Protein AF-A0AAV4CJ47-F1 (afdb_monomer_lite)

Secondary structure (DSSP, 8-state):
--S--------------PPPTTHHHHHHHHHHHHHTT-----EEE-SS-TTSTTSSSTTT-HHHHHHHHHHHHHHS-GGG--HHHHHHHHHHHHHHHHHHGGG-SS--GGGS-SEEEETTEEEEEEEEEEEEEESS-SSS---HHHHHHHHTT-SEEEEEEESSS-EEEEEEEE-STTEEEEEEEEEE-TTS-B-TT-EEEEEEEEGGGHHHHHHHHHHHTT--EEEEEEEEEEE---GGGSSSS-----------------------

Radius of gyration: 27.8 Å; chains: 1; bounding box: 57×78×91 Å

Sequence (268 aa):
MAHLVGQLATIQEVRGSVPSPGQNILSNKLDIILKNIDSPQESCSSLTHQASSEFKDPGRQCIFNSIASFIFNEGKNVQTWLPKDLDQLLKHGDWLSVNYGRRVECPLISKIPNTVWLNERQHEIKIGSSGYSSFESADFPFDVHRLEHLLKKYMYFIITIGNSNPAYSCAIIFGDNELCYVFDPHGRNEKGLADPCGRATLTTHHKDQLENFFKNLARSLSASVFEITSVALAPIFNASILEETSAPSDATDILTCYESDTLFLASR

Foldseek 3Di:
DDDDDPDDDDDDDDPDDDDDPVVVVVVVVVVVVVVVVPDDQFKAFAPAFQQDPVFPDRPQLQVLLQVLVVVV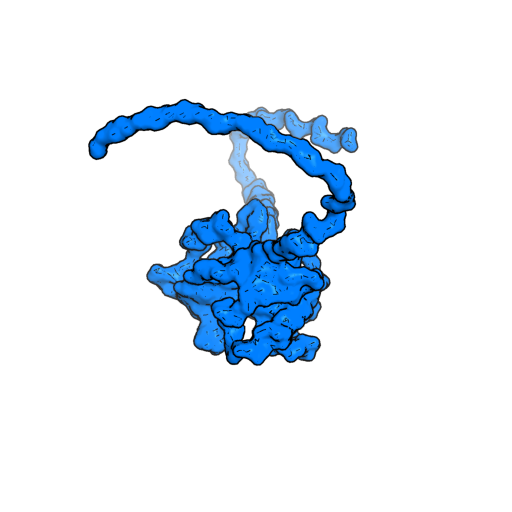CVVPPPVPDHNVVSVVSSVRSSVQCVVFVPVDPHPDVVRGDQWDDDPNFIKGKDWADKDKDWCPDPVDHPDLVVCVVVVVPFQKKWKWWAAPDDIFIWIWGDDPPQKIKIWGRHAADSLRADDPNRGTMITMDGSRCVRVSVSRNNVSRVTTMMMMIGMDIDGDDPPPPPPDDDDDDDDDDDDDDDDDDDDDDDDD

InterPro domains:
  IPR006928 Herpesvirus large tegument protein, USP domain [PF04843] (48-232)
  IPR038765 Papain-like cysteine peptidase superfamily [SSF54001] (47-194)

Organism: NCBI:txid259542

pLDDT: mean 75.39, std 23.9, range [24.06, 98.5]

Structure (mmCIF, N/CA/C/O backbone):
data_AF-A0AAV4CJ47-F1
#
_entry.id   AF-A0AAV4CJ47-F1
#
loop_
_atom_site.group_PDB
_atom_site.id
_atom_site.type_symbol
_atom_site.label_atom_id
_atom_site.label_alt_id
_atom_site.label_comp_id
_atom_site.label_asym_id
_atom_site.label_entity_id
_atom_site.label_seq_id
_atom_site.pdbx_PDB_ins_code
_atom_site.Cartn_x
_atom_site.Cartn_y
_atom_site.Cartn_z
_atom_site.occupancy
_atom_site.B_iso_or_equiv
_atom_site.auth_seq_id
_atom_site.auth_comp_id
_atom_site.auth_asym_id
_atom_site.auth_atom_id
_atom_site.pdbx_PDB_model_num
ATOM 1 N N . MET A 1 1 ? -35.423 24.098 -1.876 1.00 48.47 1 MET A N 1
ATOM 2 C CA . MET A 1 1 ? -36.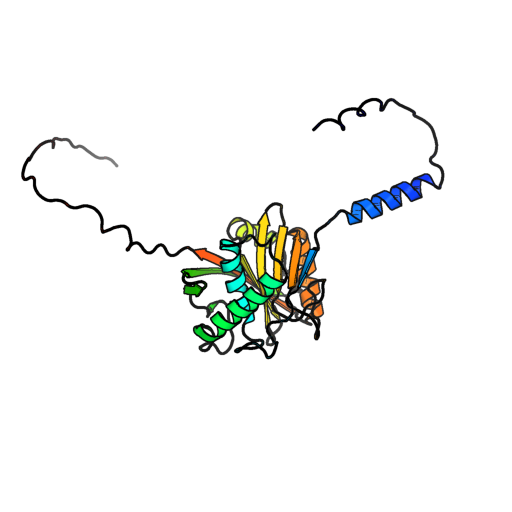235 23.110 -2.618 1.00 48.47 1 MET A CA 1
ATOM 3 C C . MET A 1 1 ? -37.384 23.813 -3.331 1.00 48.47 1 MET A C 1
ATOM 5 O O . MET A 1 1 ? -38.446 23.924 -2.743 1.00 48.47 1 MET A O 1
ATOM 9 N N . ALA A 1 2 ? -37.129 24.338 -4.537 1.00 38.28 2 ALA A N 1
ATOM 10 C CA . ALA A 1 2 ? -38.108 24.752 -5.559 1.00 38.28 2 ALA A CA 1
ATOM 11 C C . ALA A 1 2 ? -37.389 25.648 -6.584 1.00 38.28 2 ALA A C 1
ATOM 13 O O . ALA A 1 2 ? -37.345 26.856 -6.400 1.00 38.28 2 ALA A O 1
ATOM 14 N N . HIS A 1 3 ? -36.752 25.043 -7.591 1.00 32.44 3 HIS A N 1
ATOM 15 C CA . HIS A 1 3 ? -36.537 25.596 -8.941 1.00 32.44 3 HIS A CA 1
ATOM 16 C C . HIS A 1 3 ? -35.573 24.678 -9.702 1.00 32.44 3 HIS A C 1
ATOM 18 O O . HIS A 1 3 ? -34.393 24.977 -9.799 1.00 32.44 3 HIS A O 1
ATOM 24 N N . LEU A 1 4 ? -36.055 23.526 -10.180 1.00 32.00 4 LEU A N 1
ATOM 25 C CA . LEU A 1 4 ? -35.485 22.826 -11.345 1.00 32.00 4 LEU A CA 1
ATOM 26 C C . LEU A 1 4 ? -36.404 21.672 -11.806 1.00 32.00 4 LEU A C 1
ATOM 28 O O . LEU A 1 4 ? -35.964 20.558 -12.051 1.00 32.00 4 LEU A O 1
ATOM 32 N N . VAL A 1 5 ? -37.715 21.916 -11.896 1.00 39.38 5 VAL A N 1
ATOM 33 C CA . VAL A 1 5 ? -38.648 20.990 -12.564 1.00 39.38 5 VAL A CA 1
ATOM 34 C C . VAL A 1 5 ? -39.480 21.817 -13.526 1.00 39.38 5 VAL A C 1
ATOM 36 O O . VAL A 1 5 ? -40.528 22.349 -13.178 1.00 39.38 5 VAL A O 1
ATOM 39 N N . GLY A 1 6 ? -38.941 22.022 -14.720 1.00 36.69 6 GLY A N 1
ATOM 40 C CA . GLY A 1 6 ? -39.587 22.847 -15.728 1.00 36.69 6 GLY A CA 1
ATOM 41 C C . GLY A 1 6 ? -38.684 23.076 -16.921 1.00 36.69 6 GLY A C 1
ATOM 42 O O . GLY A 1 6 ? -38.298 24.212 -17.145 1.00 36.69 6 GLY A O 1
ATOM 43 N N . GLN A 1 7 ? -38.311 21.992 -17.612 1.00 32.22 7 GLN A N 1
ATOM 44 C CA . GLN A 1 7 ? -37.988 21.942 -19.050 1.00 32.22 7 GLN A CA 1
ATOM 45 C C . GLN A 1 7 ? -37.547 20.516 -19.436 1.00 32.22 7 GLN A C 1
ATOM 47 O O . GLN A 1 7 ? -36.427 20.261 -19.855 1.00 32.22 7 GLN A O 1
ATOM 52 N N . LEU A 1 8 ? -38.462 19.557 -19.275 1.00 38.19 8 LEU A N 1
ATOM 53 C CA . LEU A 1 8 ? -38.437 18.278 -19.987 1.00 38.19 8 LEU A CA 1
ATOM 54 C C . LEU A 1 8 ? -39.756 18.177 -20.750 1.00 38.19 8 LEU A C 1
ATOM 56 O O . LEU A 1 8 ? -40.702 17.532 -20.314 1.00 38.19 8 LEU A O 1
ATOM 60 N N . ALA A 1 9 ? -39.839 18.906 -21.857 1.00 34.97 9 ALA A N 1
ATOM 61 C CA . ALA A 1 9 ? -40.850 18.690 -22.878 1.00 34.97 9 ALA A CA 1
ATOM 62 C C . ALA A 1 9 ? -40.355 19.288 -24.196 1.00 34.97 9 ALA A C 1
ATOM 64 O O . ALA A 1 9 ? -39.884 20.424 -24.224 1.00 34.97 9 ALA A O 1
ATOM 65 N N . THR A 1 10 ? -40.571 18.539 -25.276 1.00 31.89 10 THR A N 1
ATOM 66 C CA . THR A 1 10 ? -40.362 18.885 -26.695 1.00 31.89 10 THR A CA 1
ATOM 67 C C . THR A 1 10 ? -39.023 18.450 -27.305 1.00 31.89 10 THR A C 1
ATOM 69 O O . THR A 1 10 ? -38.179 19.263 -27.664 1.00 31.89 10 THR A O 1
ATOM 72 N N . ILE A 1 11 ? -38.873 17.140 -27.524 1.00 36.06 11 ILE A N 1
ATOM 73 C CA . ILE A 1 11 ? -38.178 16.637 -28.717 1.00 36.06 11 ILE A CA 1
ATOM 74 C C . ILE A 1 11 ? -39.269 16.087 -29.639 1.00 36.06 11 ILE A C 1
ATOM 76 O O . ILE A 1 11 ? -39.792 14.999 -29.413 1.00 36.06 11 ILE A O 1
ATOM 80 N N . GLN A 1 12 ? -39.630 16.863 -30.659 1.00 33.44 12 GLN A N 1
ATOM 81 C CA . GLN A 1 12 ? -40.320 16.369 -31.846 1.00 33.44 12 GLN A CA 1
ATOM 82 C C . GLN A 1 12 ? -39.546 16.837 -33.082 1.00 33.44 12 GLN A C 1
ATOM 84 O O . GLN A 1 12 ? -39.323 18.026 -33.279 1.00 33.44 12 GLN A O 1
ATOM 89 N N . GLU A 1 13 ? -39.092 15.835 -33.832 1.00 38.69 13 GLU A N 1
ATOM 90 C CA . GLU A 1 13 ? -38.791 15.781 -35.265 1.00 38.69 13 GLU A CA 1
ATOM 91 C C . GLU A 1 13 ? -38.378 17.065 -36.006 1.00 38.69 13 GLU A C 1
ATOM 93 O O . GLU A 1 13 ? -39.211 17.884 -36.376 1.00 38.69 13 GLU A O 1
ATOM 98 N N . VAL A 1 14 ? -37.115 17.099 -36.452 1.00 33.88 14 VAL A N 1
ATOM 99 C CA . VAL A 1 14 ? -36.786 17.570 -37.808 1.00 33.88 14 VAL A CA 1
ATOM 100 C C . VAL A 1 14 ? -35.814 16.576 -38.446 1.00 33.88 14 VAL A C 1
ATOM 102 O O . VAL A 1 14 ? -34.628 16.524 -38.125 1.00 33.88 14 VAL A O 1
ATOM 105 N N . ARG A 1 15 ? -36.339 15.763 -39.369 1.00 39.25 15 ARG A N 1
ATOM 106 C CA . ARG A 1 15 ? -35.547 15.089 -40.402 1.00 39.25 15 ARG A CA 1
ATOM 107 C C . ARG A 1 15 ? -35.073 16.142 -41.406 1.00 39.25 15 ARG A C 1
ATOM 109 O O . ARG A 1 15 ? -35.887 16.902 -41.916 1.00 39.25 15 ARG A O 1
ATOM 116 N N . GLY A 1 16 ? -33.786 16.102 -41.749 1.00 44.59 16 GLY A N 1
ATOM 117 C CA . GLY A 1 16 ? -33.243 16.740 -42.950 1.00 44.59 16 GLY A CA 1
ATOM 118 C C . GLY A 1 16 ? -32.420 18.000 -42.699 1.00 44.59 16 GLY A C 1
ATOM 119 O O . GLY A 1 16 ? -32.916 19.112 -42.835 1.00 44.59 16 GLY A O 1
ATOM 120 N N . SER A 1 17 ? -31.131 17.840 -42.403 1.00 38.34 17 SER A N 1
ATOM 121 C CA . SER A 1 17 ? -30.089 18.802 -42.796 1.00 38.34 17 SER A CA 1
ATOM 122 C C . SER A 1 17 ? -28.709 18.171 -42.610 1.00 38.34 17 SER A C 1
ATOM 124 O O . SER A 1 17 ? -28.424 17.545 -41.593 1.00 38.34 17 SER A O 1
ATOM 126 N N . VAL A 1 18 ? -27.863 18.303 -43.630 1.00 49.97 18 VAL A N 1
ATOM 127 C CA . VAL A 1 18 ? -26.454 17.892 -43.600 1.00 49.97 18 VAL A CA 1
ATOM 128 C C . VAL A 1 18 ? -25.732 18.728 -42.531 1.00 49.97 18 VAL A C 1
ATOM 130 O O . VAL A 1 18 ? -25.870 19.954 -42.565 1.00 49.97 18 VAL A O 1
ATOM 133 N N . PRO A 1 19 ? -24.982 18.131 -41.584 1.00 40.09 19 PRO A N 1
ATOM 134 C CA . PRO A 1 19 ? -24.338 18.906 -40.533 1.00 40.09 19 PRO A CA 1
ATOM 135 C C . PRO A 1 19 ? -23.203 19.750 -41.118 1.00 40.09 19 PRO A C 1
ATOM 137 O O . PRO A 1 19 ? -22.387 19.274 -41.911 1.00 40.09 19 PRO A O 1
ATOM 140 N N . SER A 1 20 ? -23.158 21.024 -40.727 1.00 47.88 20 SER A N 1
ATOM 141 C CA . SER A 1 20 ? -22.089 21.935 -41.132 1.00 47.88 20 SER A CA 1
ATOM 142 C C . SER A 1 20 ? -20.756 21.530 -40.477 1.00 47.88 20 SER A C 1
ATOM 144 O O . SER A 1 20 ? -20.759 20.981 -39.368 1.00 47.88 20 SER A O 1
ATOM 146 N N . PRO A 1 21 ? -19.595 21.836 -41.093 1.00 45.72 21 PRO A N 1
ATOM 147 C CA . PRO A 1 21 ? -18.278 21.432 -40.582 1.00 45.72 21 PRO A CA 1
ATOM 148 C C . PRO A 1 21 ? -17.956 21.916 -39.153 1.00 45.72 21 PRO A C 1
ATOM 150 O O . PRO A 1 21 ? -17.032 21.405 -38.528 1.00 45.72 21 PRO A O 1
ATOM 153 N N . GLY A 1 22 ? -18.718 22.876 -38.613 1.00 44.81 22 GLY A N 1
ATOM 154 C CA . GLY A 1 22 ? -18.559 23.400 -37.252 1.00 44.81 22 GLY A CA 1
ATOM 155 C C . GLY A 1 22 ? -19.330 22.645 -36.160 1.00 44.81 22 GLY A C 1
ATOM 156 O O . GLY A 1 22 ? -18.919 22.691 -35.001 1.00 44.81 22 GLY A O 1
ATOM 157 N N . GLN A 1 23 ? -20.403 21.914 -36.492 1.00 41.75 23 GLN A N 1
ATOM 158 C CA . GLN A 1 23 ? -21.179 21.157 -35.493 1.00 41.75 23 GLN A CA 1
ATOM 159 C C . GLN A 1 23 ? -20.459 19.880 -35.035 1.00 41.75 23 GLN A C 1
ATOM 161 O O . GLN A 1 23 ? -20.544 19.519 -33.864 1.00 41.75 23 GLN A O 1
ATOM 166 N N . ASN A 1 24 ? -19.650 19.275 -35.911 1.00 47.28 24 ASN A N 1
ATOM 167 C CA . ASN A 1 24 ? -18.803 18.125 -35.571 1.00 47.28 24 ASN A CA 1
ATOM 168 C C . ASN A 1 24 ? -17.633 18.480 -34.636 1.00 47.28 24 ASN A C 1
ATOM 170 O O . ASN A 1 24 ? -17.096 17.607 -33.964 1.00 47.28 24 ASN A O 1
ATOM 174 N N . ILE A 1 25 ? -17.202 19.745 -34.573 1.00 46.16 25 ILE A N 1
ATOM 175 C CA . ILE A 1 25 ? -16.089 20.156 -33.698 1.00 46.16 25 ILE A CA 1
ATOM 176 C C . ILE A 1 25 ? -16.591 20.400 -32.271 1.00 46.16 25 ILE A C 1
ATOM 178 O O . ILE A 1 25 ? -15.888 20.087 -31.313 1.00 46.16 25 ILE A O 1
ATOM 182 N N . LEU A 1 26 ? -17.811 20.925 -32.119 1.00 47.00 26 LEU A N 1
ATOM 183 C CA . LEU A 1 26 ? -18.446 21.100 -30.812 1.00 47.00 26 LEU A CA 1
ATOM 184 C C . LEU A 1 26 ? -18.880 19.764 -30.204 1.00 47.00 26 LEU A C 1
ATOM 186 O O . LEU A 1 26 ? -18.639 19.579 -29.016 1.00 47.00 26 LEU A O 1
ATOM 190 N N . SER A 1 27 ? -19.417 18.821 -30.993 1.00 48.69 27 SER A N 1
ATOM 191 C CA . SER A 1 27 ? -19.724 17.470 -30.493 1.00 48.69 27 SER A CA 1
ATOM 192 C C . SER A 1 27 ? -18.454 16.710 -30.111 1.00 48.69 27 SER A C 1
ATOM 194 O O . SER A 1 27 ? -18.397 16.167 -29.021 1.00 48.69 27 SER A O 1
ATOM 196 N N . ASN A 1 28 ? -17.383 16.782 -30.914 1.00 49.66 28 ASN A N 1
ATOM 197 C CA . ASN A 1 28 ? -16.111 16.141 -30.565 1.00 49.66 28 ASN A CA 1
ATOM 198 C C . ASN A 1 28 ? -15.411 16.804 -29.368 1.00 49.66 28 ASN A C 1
ATOM 200 O O . ASN A 1 28 ? -14.771 16.113 -28.584 1.00 49.66 28 ASN A O 1
ATOM 204 N N . LYS A 1 29 ? -15.524 18.128 -29.181 1.00 47.94 29 LYS A N 1
ATOM 205 C CA . LYS A 1 29 ? -15.010 18.793 -27.970 1.00 47.94 29 LYS A CA 1
ATOM 206 C C . LYS A 1 29 ? -15.842 18.457 -26.736 1.00 47.94 29 LYS A C 1
ATOM 208 O O . LYS A 1 29 ? -15.251 18.264 -25.683 1.00 47.94 29 LYS A O 1
ATOM 213 N N . LEU A 1 30 ? -17.167 18.353 -26.858 1.00 48.59 30 LEU A N 1
ATOM 214 C CA . LEU A 1 30 ? -18.036 17.872 -25.782 1.00 48.59 30 LEU A CA 1
ATOM 215 C C . LEU A 1 30 ? -17.764 16.402 -25.462 1.00 48.59 30 LEU A C 1
ATOM 217 O O . LEU A 1 30 ? -17.657 16.088 -24.290 1.00 48.59 30 LEU A O 1
ATOM 221 N N . ASP A 1 31 ? -17.531 15.540 -26.451 1.00 47.00 31 ASP A N 1
ATOM 222 C CA . ASP A 1 31 ? -17.166 14.133 -26.244 1.00 47.00 31 ASP A CA 1
ATOM 223 C C . ASP A 1 31 ? -15.763 13.975 -25.642 1.00 47.00 31 ASP A C 1
ATOM 225 O O . ASP A 1 31 ? -15.538 13.064 -24.856 1.00 47.00 31 ASP A O 1
ATOM 229 N N . ILE A 1 32 ? -14.812 14.863 -25.949 1.00 47.22 32 ILE A N 1
ATOM 230 C CA . ILE A 1 32 ? -13.491 14.897 -25.293 1.00 47.22 32 ILE A CA 1
ATOM 231 C C . ILE A 1 32 ? -13.603 15.439 -23.860 1.00 47.22 32 ILE A C 1
ATOM 233 O O . ILE A 1 32 ? -12.924 14.948 -22.965 1.00 47.22 32 ILE A O 1
ATOM 237 N N . ILE A 1 33 ? -14.478 16.417 -23.614 1.00 45.03 33 ILE A N 1
ATOM 238 C CA . ILE A 1 33 ? -14.755 16.933 -22.265 1.00 45.03 33 ILE A CA 1
ATOM 239 C C . ILE A 1 33 ? -15.536 15.896 -21.437 1.00 45.03 33 ILE A C 1
ATOM 241 O O . ILE A 1 33 ? -15.248 15.749 -20.257 1.00 45.03 33 ILE A O 1
ATOM 245 N N . LEU A 1 34 ? -16.439 15.123 -22.050 1.00 44.12 34 LEU A N 1
ATOM 246 C CA . LEU A 1 34 ? -17.203 14.030 -21.434 1.00 44.12 34 LEU A CA 1
ATOM 247 C C . LEU A 1 34 ? -16.378 12.744 -21.265 1.00 44.12 34 LEU A C 1
ATOM 249 O O . LEU A 1 34 ? -16.598 12.023 -20.304 1.00 44.12 34 LEU A O 1
ATOM 253 N N . LYS A 1 35 ? -15.370 12.484 -22.106 1.00 44.88 35 LYS A N 1
ATOM 254 C CA . LYS A 1 35 ? -14.374 11.414 -21.875 1.00 44.88 35 LYS A CA 1
ATOM 255 C C . LYS A 1 35 ? -13.315 11.786 -20.836 1.00 44.88 35 LYS A C 1
ATOM 257 O O . LYS A 1 35 ? -12.675 10.908 -20.279 1.00 44.88 35 LYS A O 1
ATOM 262 N N . ASN A 1 36 ? -13.156 13.075 -20.535 1.00 41.75 36 ASN A N 1
ATOM 263 C CA . ASN A 1 36 ? -12.407 13.542 -19.364 1.00 41.75 36 ASN A CA 1
ATOM 264 C C . ASN A 1 36 ? -13.275 13.584 -18.086 1.00 41.75 36 ASN A C 1
ATOM 266 O O . ASN A 1 36 ? -12.784 14.011 -17.044 1.00 41.75 36 ASN A O 1
ATOM 270 N N . ILE A 1 37 ? -14.547 13.160 -18.159 1.00 44.66 37 ILE A N 1
ATOM 271 C CA . ILE A 1 37 ? -15.445 12.946 -17.006 1.00 44.66 37 ILE A CA 1
ATOM 272 C C . ILE A 1 37 ? -15.351 11.488 -16.486 1.00 44.66 37 ILE A C 1
ATOM 274 O O . ILE A 1 37 ? -15.987 11.141 -15.494 1.00 44.66 37 ILE A O 1
ATOM 278 N N . ASP A 1 38 ? -14.463 10.663 -17.058 1.00 42.12 38 ASP A N 1
ATOM 279 C CA . ASP A 1 38 ? -13.985 9.417 -16.442 1.00 42.12 38 ASP A CA 1
ATOM 280 C C . ASP A 1 38 ? -12.958 9.738 -15.333 1.00 42.12 38 ASP A C 1
ATOM 282 O O . ASP A 1 38 ? -11.743 9.643 -15.515 1.00 42.12 38 ASP A O 1
ATOM 286 N N . SER A 1 39 ? -13.440 10.167 -14.166 1.00 45.69 39 SER A N 1
ATOM 287 C CA . SER A 1 39 ? -12.656 10.232 -12.922 1.00 45.69 39 SER A CA 1
ATOM 288 C C . SER A 1 39 ? -13.111 9.114 -11.978 1.00 45.69 39 SER A C 1
ATOM 290 O O . SER A 1 39 ? -14.324 8.954 -11.823 1.00 45.69 39 SER A O 1
ATOM 292 N N . PRO A 1 40 ? -12.194 8.396 -11.295 1.00 47.38 40 PRO A N 1
ATOM 293 C CA . PRO A 1 40 ? -11.064 9.025 -10.620 1.00 47.38 40 PRO A CA 1
ATOM 294 C C . PRO A 1 40 ? -9.750 8.252 -10.792 1.00 47.38 40 PRO A C 1
ATOM 296 O O . PRO A 1 40 ? -9.505 7.291 -10.070 1.00 47.38 40 PRO A O 1
ATOM 299 N N . GLN A 1 41 ? -8.829 8.759 -11.620 1.00 54.84 41 GLN A N 1
ATOM 300 C CA . GLN A 1 41 ? -7.426 8.732 -11.195 1.00 54.84 41 GLN A CA 1
ATOM 301 C C . GLN A 1 41 ? -7.198 9.957 -10.307 1.00 54.84 41 GLN A C 1
ATOM 303 O O . GLN A 1 41 ? -6.591 10.948 -10.703 1.00 54.84 41 GLN A O 1
ATOM 308 N N . GLU A 1 42 ? -7.767 9.903 -9.107 1.00 80.06 42 GLU A N 1
ATOM 309 C CA . GLU A 1 42 ? -7.479 10.862 -8.051 1.00 80.06 42 GLU A CA 1
ATOM 310 C C . GLU A 1 42 ? -6.341 10.305 -7.202 1.00 80.06 42 GLU A C 1
ATOM 312 O O . GLU A 1 42 ? -6.373 9.150 -6.760 1.00 80.06 42 GLU A O 1
ATOM 317 N N . SER A 1 43 ? -5.316 11.129 -7.002 1.00 89.38 43 SER A N 1
ATOM 318 C CA . SER A 1 43 ? -4.187 10.809 -6.140 1.00 89.38 43 SER A CA 1
ATOM 319 C C . SER A 1 43 ? -4.101 11.804 -4.998 1.00 89.38 43 SER A C 1
ATOM 321 O O . SER A 1 43 ? -4.241 13.009 -5.221 1.00 89.38 43 SER A O 1
ATOM 323 N N . CYS A 1 44 ? -3.776 11.328 -3.803 1.00 93.81 44 CYS A N 1
ATOM 324 C CA . CYS A 1 44 ? -3.255 12.187 -2.750 1.00 93.81 44 CYS A CA 1
ATOM 325 C C . CYS A 1 44 ? -1.870 11.700 -2.319 1.00 93.81 44 CYS A C 1
ATOM 327 O O . CYS A 1 44 ? -1.536 10.518 -2.434 1.00 93.81 44 CYS A O 1
ATOM 329 N N . SER A 1 45 ? -1.037 12.631 -1.863 1.00 96.69 45 SER A N 1
ATOM 330 C CA . SER A 1 45 ? 0.332 12.349 -1.438 1.00 96.69 45 SER A CA 1
ATOM 331 C C . SER A 1 45 ? 0.540 12.824 -0.011 1.00 96.69 45 SER A C 1
ATOM 333 O O . SER A 1 45 ? 0.036 13.880 0.369 1.00 96.69 45 SER A O 1
ATOM 335 N N . SER A 1 46 ? 1.309 12.064 0.757 1.00 97.06 46 SER A N 1
ATOM 336 C CA . SER A 1 46 ? 1.852 12.465 2.060 1.00 97.06 46 SER A CA 1
ATOM 337 C C . SER A 1 46 ? 2.825 13.649 1.929 1.00 97.06 46 SER A C 1
ATOM 339 O O . SER A 1 46 ? 3.072 14.167 0.838 1.00 97.06 46 SER A O 1
ATOM 341 N N . LEU A 1 47 ? 3.422 14.089 3.035 1.00 96.88 47 LEU A N 1
ATOM 342 C CA . LEU A 1 47 ? 4.547 15.033 3.018 1.00 96.88 47 LEU A CA 1
ATOM 343 C C . LEU A 1 47 ? 5.886 14.349 2.708 1.00 96.88 47 LEU A C 1
ATOM 345 O O . LEU A 1 47 ? 6.829 15.003 2.273 1.00 96.88 47 LEU A O 1
ATOM 349 N N . THR A 1 48 ? 5.960 13.038 2.929 1.00 96.81 48 THR A N 1
ATOM 350 C CA . THR A 1 48 ? 7.203 12.258 2.959 1.00 96.81 48 THR A CA 1
ATOM 351 C C . THR A 1 48 ? 7.011 10.866 2.346 1.00 96.81 48 THR A C 1
ATOM 353 O O . THR A 1 48 ? 5.916 10.517 1.917 1.00 96.81 48 THR A O 1
ATOM 356 N N . HIS A 1 49 ? 8.046 10.036 2.289 1.00 97.31 49 HIS A N 1
ATOM 357 C CA . HIS A 1 49 ? 7.938 8.623 1.904 1.00 97.31 49 HIS A CA 1
ATOM 358 C C . HIS A 1 49 ? 8.734 7.759 2.878 1.00 97.31 49 HIS A C 1
ATOM 360 O O . HIS A 1 49 ? 9.586 8.254 3.608 1.00 97.31 49 HIS A O 1
ATOM 366 N N . GLN A 1 50 ? 8.506 6.449 2.873 1.00 96.19 50 GLN A N 1
ATOM 367 C CA . GLN A 1 50 ? 9.050 5.534 3.885 1.00 96.19 50 GLN A CA 1
ATOM 368 C C . GLN A 1 50 ? 10.585 5.529 4.034 1.00 96.19 50 GLN A C 1
ATOM 370 O O . GLN A 1 50 ? 11.101 5.092 5.054 1.00 96.19 50 GLN A O 1
ATOM 375 N N . ALA A 1 51 ? 11.331 5.972 3.019 1.00 95.88 51 ALA A N 1
ATOM 376 C CA . ALA A 1 51 ? 12.794 6.032 3.070 1.00 95.88 51 ALA A CA 1
ATOM 377 C C . ALA A 1 51 ? 13.319 7.380 3.601 1.00 95.88 51 ALA A C 1
ATOM 379 O O . ALA A 1 51 ? 14.527 7.602 3.614 1.00 95.88 51 ALA A O 1
ATOM 380 N N . SER A 1 52 ? 12.428 8.265 4.056 1.00 96.12 52 SER A N 1
ATOM 381 C CA . SER A 1 52 ? 12.790 9.490 4.766 1.00 96.12 52 SER A CA 1
ATOM 382 C C . SER A 1 52 ? 13.552 9.184 6.053 1.00 96.12 52 SER A C 1
ATOM 384 O O . SER A 1 52 ? 13.224 8.255 6.792 1.00 96.12 52 SER A O 1
ATOM 386 N N . SER A 1 53 ? 14.547 10.019 6.347 1.00 96.00 53 SER A N 1
ATOM 387 C CA . SER A 1 53 ? 15.414 9.904 7.523 1.00 96.00 53 SER A CA 1
ATOM 388 C C . SER A 1 53 ? 14.701 10.139 8.857 1.00 96.00 53 SER A C 1
ATOM 390 O O . SER A 1 53 ? 15.304 9.939 9.907 1.00 96.00 53 SER A O 1
ATOM 392 N N . GLU A 1 54 ? 13.449 10.602 8.843 1.00 95.62 54 GLU A N 1
ATOM 393 C CA . GLU A 1 54 ? 12.647 10.774 10.063 1.00 95.62 54 GLU A CA 1
ATOM 394 C C . GLU A 1 54 ? 12.188 9.440 10.676 1.00 95.62 54 GLU A C 1
ATOM 396 O O . GLU A 1 54 ? 11.863 9.383 11.864 1.00 95.62 54 GLU A O 1
ATOM 401 N N . PHE A 1 55 ? 12.155 8.375 9.870 1.00 96.25 55 PHE A N 1
ATOM 402 C CA . PHE A 1 55 ? 11.729 7.047 10.291 1.00 96.25 55 PHE A CA 1
ATOM 403 C C . PHE A 1 55 ? 12.865 6.283 10.969 1.00 96.25 55 PHE A C 1
ATOM 405 O O . PHE A 1 55 ? 14.046 6.475 10.675 1.00 96.25 55 PHE A O 1
ATOM 412 N N . LYS A 1 56 ? 12.506 5.396 11.898 1.00 94.12 56 LYS A N 1
ATOM 413 C CA . LYS A 1 56 ? 13.470 4.581 12.650 1.00 94.12 56 LYS A CA 1
ATOM 414 C C . LYS A 1 56 ? 13.937 3.360 11.867 1.00 94.12 56 LYS A C 1
ATOM 416 O O . LYS A 1 56 ? 14.992 2.809 12.187 1.00 94.12 56 LYS A O 1
ATOM 421 N N . ASP A 1 57 ? 13.149 2.924 10.891 1.00 89.31 57 ASP A N 1
ATOM 422 C CA . ASP A 1 57 ? 13.452 1.801 10.013 1.00 89.31 57 ASP A CA 1
ATOM 423 C C . ASP A 1 57 ? 13.304 2.172 8.523 1.00 89.31 57 ASP A C 1
ATOM 425 O O . ASP A 1 57 ? 12.513 1.559 7.803 1.00 89.31 57 ASP A O 1
ATOM 429 N N . PRO A 1 58 ? 14.027 3.203 8.045 1.00 92.56 58 PRO A N 1
ATOM 430 C CA . PRO A 1 58 ? 13.759 3.822 6.755 1.00 92.56 58 PRO A CA 1
ATOM 431 C C . PRO A 1 58 ? 13.971 2.848 5.591 1.00 92.56 58 PRO A C 1
ATOM 433 O O . PRO A 1 58 ? 15.010 2.195 5.476 1.00 92.56 58 PRO A O 1
ATOM 436 N N . GLY A 1 59 ? 12.985 2.783 4.698 1.00 90.62 59 GLY A N 1
ATOM 437 C CA . GLY A 1 59 ? 13.027 1.986 3.472 1.00 90.62 59 GLY A CA 1
ATOM 438 C C . GLY A 1 59 ? 12.753 0.491 3.647 1.00 90.62 59 GLY A C 1
ATOM 439 O O . GLY A 1 59 ? 12.772 -0.228 2.650 1.00 90.62 59 GLY A O 1
ATOM 440 N N . ARG A 1 60 ? 12.502 0.007 4.870 1.00 89.38 60 ARG A N 1
ATOM 441 C CA . ARG A 1 60 ? 12.288 -1.427 5.157 1.00 89.38 60 ARG A CA 1
ATOM 442 C C . ARG A 1 60 ? 10.888 -1.751 5.674 1.00 89.38 60 ARG A C 1
ATOM 444 O O . ARG A 1 60 ? 10.559 -2.916 5.877 1.00 89.38 60 ARG A O 1
ATOM 451 N N . GLN A 1 61 ? 10.045 -0.739 5.841 1.00 92.69 61 GLN A N 1
ATOM 452 C CA . GLN A 1 61 ? 8.741 -0.852 6.484 1.00 92.69 61 GLN A CA 1
ATOM 453 C C . GLN A 1 61 ? 7.555 -0.969 5.503 1.00 92.69 61 GLN A C 1
ATOM 455 O O . GLN A 1 61 ? 6.408 -0.845 5.922 1.00 92.69 61 GLN A O 1
ATOM 460 N N . CYS A 1 62 ? 7.778 -1.220 4.206 1.00 94.38 62 CYS A N 1
ATOM 461 C CA . CYS A 1 62 ? 6.731 -1.202 3.168 1.00 94.38 62 CYS A CA 1
ATOM 462 C C . CYS A 1 62 ? 5.550 -2.161 3.432 1.00 94.38 62 CYS A C 1
ATOM 464 O O . CYS A 1 62 ? 4.387 -1.775 3.284 1.00 94.38 62 CYS A O 1
ATOM 466 N N . ILE A 1 63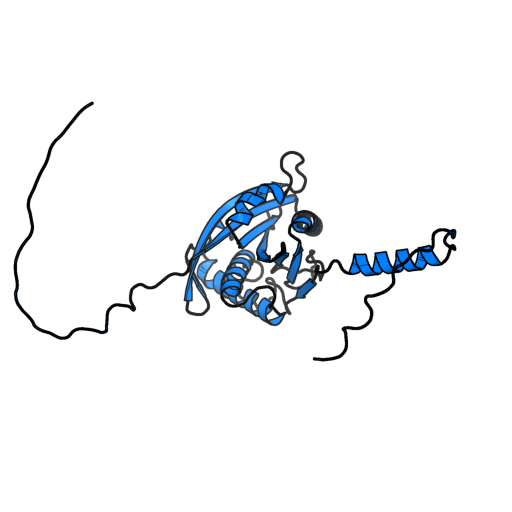 ? 5.816 -3.386 3.892 1.00 94.19 63 ILE A N 1
ATOM 467 C CA . ILE A 1 63 ? 4.755 -4.342 4.256 1.00 94.19 63 ILE A CA 1
ATOM 468 C C . ILE A 1 63 ? 4.019 -3.893 5.515 1.00 94.19 63 ILE A C 1
ATOM 470 O O . ILE A 1 63 ? 2.794 -3.957 5.561 1.00 94.19 63 ILE A O 1
ATOM 474 N N . PHE A 1 64 ? 4.726 -3.379 6.521 1.00 95.06 64 PHE A N 1
ATOM 475 C CA . PHE A 1 64 ? 4.084 -2.877 7.735 1.00 95.06 64 PHE A CA 1
ATOM 476 C C . PHE A 1 64 ? 3.261 -1.608 7.485 1.00 95.06 64 PHE A C 1
ATOM 478 O O . PHE A 1 64 ? 2.193 -1.464 8.071 1.00 95.06 64 PHE A O 1
ATOM 485 N N . ASN A 1 65 ? 3.684 -0.742 6.561 1.00 97.38 65 ASN A N 1
ATOM 486 C CA . ASN A 1 65 ? 2.872 0.360 6.041 1.00 97.38 65 ASN A CA 1
ATOM 487 C C . ASN A 1 65 ? 1.589 -0.163 5.376 1.00 97.38 65 ASN A C 1
ATOM 489 O O . ASN A 1 65 ? 0.513 0.396 5.583 1.00 97.38 65 ASN A O 1
ATOM 493 N N . SER A 1 66 ? 1.685 -1.263 4.623 1.00 97.44 66 SER A N 1
ATOM 494 C CA . SER A 1 66 ? 0.523 -1.903 3.997 1.00 97.44 66 SER A CA 1
ATOM 495 C C . SER A 1 66 ? -0.452 -2.450 5.050 1.00 97.44 66 SER A C 1
ATOM 497 O O . SER A 1 66 ? -1.641 -2.146 5.002 1.00 97.44 66 SER A O 1
ATOM 499 N N . ILE A 1 67 ? 0.046 -3.157 6.069 1.00 95.94 67 ILE A N 1
ATOM 500 C CA . ILE A 1 67 ? -0.766 -3.640 7.199 1.00 95.94 67 ILE A CA 1
ATOM 501 C C . ILE A 1 67 ? -1.406 -2.485 7.980 1.00 95.94 67 ILE A C 1
ATOM 503 O O . ILE A 1 67 ? -2.599 -2.535 8.279 1.00 95.94 67 ILE A O 1
ATOM 507 N N . ALA A 1 68 ? -0.644 -1.427 8.272 1.00 96.88 68 ALA A N 1
ATOM 508 C CA . ALA A 1 68 ? -1.166 -0.236 8.936 1.00 96.88 68 ALA A CA 1
ATOM 509 C C . ALA A 1 68 ? -2.320 0.389 8.141 1.00 96.88 68 ALA A C 1
ATOM 511 O O . ALA A 1 68 ? -3.302 0.815 8.743 1.00 96.88 68 ALA A O 1
ATOM 512 N N . SER A 1 69 ? -2.233 0.400 6.806 1.00 97.88 69 SER A N 1
ATOM 513 C CA . SER A 1 69 ? -3.294 0.920 5.938 1.00 97.88 69 SER A CA 1
ATOM 514 C C . SER A 1 69 ? -4.592 0.114 6.041 1.00 97.88 69 SER A C 1
ATOM 516 O O . SER A 1 69 ? -5.668 0.703 6.117 1.00 97.88 69 SER A O 1
ATOM 518 N N . PHE A 1 70 ? -4.509 -1.216 6.143 1.00 97.00 70 PHE A N 1
ATOM 519 C CA . PHE A 1 70 ? -5.691 -2.064 6.312 1.00 97.00 70 PHE A CA 1
ATOM 520 C C . PHE A 1 70 ? -6.357 -1.821 7.666 1.00 97.00 70 PHE A C 1
ATOM 522 O O . PHE A 1 70 ? -7.564 -1.603 7.722 1.00 97.00 70 PHE A O 1
ATOM 529 N N . ILE A 1 71 ? -5.564 -1.786 8.743 1.00 95.56 71 ILE A N 1
ATOM 530 C CA . ILE A 1 71 ? -6.068 -1.522 10.101 1.00 95.56 71 ILE A CA 1
ATOM 531 C C . ILE A 1 71 ? -6.694 -0.125 10.175 1.00 95.56 71 ILE A C 1
ATOM 533 O O . ILE A 1 71 ? -7.749 0.074 10.772 1.00 95.56 71 ILE A O 1
ATOM 537 N N . PHE A 1 72 ? -6.060 0.863 9.546 1.00 95.75 72 PHE A N 1
ATOM 538 C CA . PHE A 1 72 ? -6.589 2.221 9.497 1.00 95.75 72 PHE A CA 1
ATOM 539 C C . PHE A 1 72 ? -7.910 2.288 8.720 1.00 95.75 72 PHE A C 1
ATOM 541 O O . PHE A 1 72 ? -8.817 3.012 9.134 1.00 95.75 72 PHE A O 1
ATOM 548 N N . ASN A 1 73 ? -8.055 1.496 7.652 1.00 95.88 73 ASN A N 1
ATOM 549 C CA . ASN A 1 73 ? -9.283 1.434 6.864 1.00 95.88 73 ASN A CA 1
ATOM 550 C C . ASN A 1 73 ? -10.488 0.886 7.650 1.00 95.88 73 ASN A C 1
ATOM 552 O O . ASN A 1 73 ? -11.612 1.307 7.388 1.00 95.88 73 ASN A O 1
ATOM 556 N N . GLU A 1 74 ? -10.277 0.016 8.646 1.00 91.81 74 GLU A N 1
ATOM 557 C CA . GLU A 1 74 ? -11.359 -0.440 9.541 1.00 91.81 74 GLU A CA 1
ATOM 558 C C . GLU A 1 74 ? -11.931 0.695 10.407 1.00 91.81 74 GLU A C 1
ATOM 560 O O . GLU A 1 74 ? -13.099 0.658 10.790 1.00 91.81 74 GLU A O 1
ATOM 565 N N . GLY A 1 75 ? -11.119 1.712 10.720 1.00 90.38 75 GLY A N 1
ATOM 566 C CA . GLY A 1 75 ? -11.539 2.876 11.506 1.00 90.38 75 GLY A CA 1
ATOM 567 C C . GLY A 1 75 ? -11.978 4.076 10.665 1.00 90.38 75 GLY A C 1
ATOM 568 O O . GLY A 1 75 ? -12.784 4.889 11.123 1.00 90.38 75 GLY A O 1
ATOM 569 N N . LYS A 1 76 ? -11.447 4.213 9.448 1.00 93.38 76 LYS A N 1
ATOM 570 C CA . LYS A 1 76 ? -11.721 5.334 8.546 1.00 93.38 76 LYS A CA 1
ATOM 571 C C . LYS A 1 76 ? -11.660 4.874 7.094 1.00 93.38 76 LYS A C 1
ATOM 573 O O . LYS A 1 76 ? -10.591 4.521 6.612 1.00 93.38 76 LYS A O 1
ATOM 578 N N . ASN A 1 77 ? -12.783 4.975 6.384 1.00 93.75 77 ASN A N 1
ATOM 579 C CA . ASN A 1 77 ? -12.895 4.567 4.983 1.00 93.75 77 ASN A CA 1
ATOM 580 C C . ASN A 1 77 ? -11.844 5.269 4.097 1.00 93.75 77 ASN A C 1
ATOM 582 O O . ASN A 1 77 ? -11.717 6.500 4.142 1.00 93.75 77 ASN A O 1
ATOM 586 N N . VAL A 1 78 ? -11.133 4.482 3.285 1.00 95.75 78 VAL A N 1
ATOM 587 C CA . VAL A 1 78 ? -10.077 4.903 2.349 1.00 95.75 78 VAL A CA 1
ATOM 588 C C . VAL A 1 78 ? -10.476 6.044 1.411 1.00 95.75 78 VAL A C 1
ATOM 590 O O . VAL A 1 78 ? -9.653 6.911 1.131 1.00 95.75 78 VAL A O 1
ATOM 593 N N . GLN A 1 79 ? -11.752 6.148 1.033 1.00 93.12 79 GLN A N 1
ATOM 594 C CA . GLN A 1 79 ? -12.292 7.256 0.226 1.00 93.12 79 GLN A CA 1
ATOM 595 C C . GLN A 1 79 ? -12.156 8.629 0.888 1.00 93.12 79 GLN A C 1
ATOM 597 O O . GLN A 1 79 ? -12.225 9.658 0.226 1.00 93.12 79 GLN A O 1
ATOM 602 N N . THR A 1 80 ? -11.998 8.655 2.210 1.00 93.75 80 THR A N 1
ATOM 603 C CA . THR A 1 80 ? -11.944 9.888 3.006 1.00 93.75 80 THR A CA 1
ATOM 604 C C . THR A 1 80 ? -10.533 10.211 3.495 1.00 93.75 80 THR A C 1
ATOM 606 O O . THR A 1 80 ? -10.349 11.100 4.336 1.00 93.75 80 THR A O 1
ATOM 609 N N . TRP A 1 81 ? -9.529 9.461 3.031 1.00 95.81 81 TRP A N 1
ATOM 610 C CA . TRP A 1 81 ? -8.144 9.674 3.426 1.00 95.81 81 TRP A CA 1
ATOM 611 C C . TRP A 1 81 ? -7.591 10.955 2.809 1.00 95.81 81 TRP A C 1
ATOM 613 O O . TRP A 1 81 ? -7.715 11.234 1.620 1.00 95.81 81 TRP A O 1
ATOM 623 N N . LEU A 1 82 ? -6.949 11.738 3.661 1.00 95.62 82 LEU A N 1
ATOM 624 C CA . LEU A 1 82 ? -6.280 12.986 3.343 1.00 95.62 82 LEU A CA 1
ATOM 625 C C . LEU A 1 82 ? -4.760 12.775 3.407 1.00 95.62 82 LEU A C 1
ATOM 627 O O . LEU A 1 82 ? -4.299 11.849 4.076 1.00 95.62 82 LEU A O 1
ATOM 631 N N . PRO A 1 83 ? -3.952 13.681 2.828 1.00 96.56 83 PRO A N 1
ATOM 632 C CA . PRO A 1 83 ? -2.489 13.663 2.951 1.00 96.56 83 PRO A CA 1
ATOM 633 C C . PRO A 1 83 ? -1.959 13.377 4.367 1.00 96.56 83 PRO A C 1
ATOM 635 O O . PRO A 1 83 ? -1.104 12.517 4.559 1.00 96.56 83 PRO A O 1
ATOM 638 N N . LYS A 1 84 ? -2.544 14.027 5.383 1.00 96.56 84 LYS A N 1
ATOM 639 C CA . LYS A 1 84 ? -2.171 13.846 6.798 1.00 96.56 84 LYS A CA 1
ATOM 640 C C . LYS A 1 84 ? -2.457 12.446 7.352 1.00 96.56 84 LYS A C 1
ATOM 642 O O . LYS A 1 84 ? -1.899 12.074 8.383 1.00 96.56 84 LYS A O 1
ATOM 647 N N . ASP A 1 85 ? -3.381 11.710 6.739 1.00 97.75 85 ASP A N 1
ATOM 648 C CA . ASP A 1 85 ? -3.662 10.325 7.106 1.00 97.75 85 ASP A CA 1
ATOM 649 C C . ASP A 1 85 ? -2.560 9.422 6.543 1.00 97.75 85 ASP A C 1
ATOM 651 O O . ASP A 1 85 ? -2.058 8.571 7.268 1.00 97.75 85 ASP A O 1
ATOM 655 N N . LEU A 1 86 ? -2.079 9.679 5.319 1.00 98.31 86 LEU A N 1
ATOM 656 C CA . LEU A 1 86 ? -0.930 8.959 4.753 1.00 98.31 86 LEU A CA 1
ATOM 657 C C . LEU A 1 86 ? 0.343 9.162 5.586 1.00 98.31 86 LEU A C 1
ATOM 659 O O . LEU A 1 86 ? 1.073 8.204 5.838 1.00 98.31 86 LEU A O 1
ATOM 663 N N . ASP A 1 87 ? 0.579 10.376 6.093 1.00 98.25 87 ASP A N 1
ATOM 664 C CA . ASP A 1 87 ? 1.684 10.636 7.029 1.00 98.25 87 ASP A CA 1
ATOM 665 C C . ASP A 1 87 ? 1.558 9.806 8.321 1.00 98.25 87 ASP A C 1
ATOM 667 O O . ASP A 1 87 ? 2.556 9.326 8.862 1.00 98.25 87 ASP A O 1
ATOM 671 N N . GLN A 1 88 ? 0.335 9.618 8.832 1.00 97.62 88 GLN A N 1
ATOM 672 C CA . GLN A 1 88 ? 0.086 8.760 9.996 1.00 97.62 88 GLN A CA 1
ATOM 673 C C . GLN A 1 88 ? 0.296 7.282 9.668 1.00 97.62 88 GLN A C 1
ATOM 675 O O . GLN A 1 88 ? 0.891 6.574 10.477 1.00 97.62 88 GLN A O 1
ATOM 680 N N . LEU A 1 89 ? -0.121 6.823 8.485 1.00 98.00 89 LEU A N 1
ATOM 681 C CA . LEU A 1 89 ? 0.122 5.451 8.032 1.00 98.00 89 LEU A CA 1
ATOM 682 C C . LEU A 1 89 ? 1.614 5.124 7.999 1.00 98.00 89 LEU A C 1
ATOM 684 O O . LEU A 1 89 ? 2.007 4.071 8.496 1.00 98.00 89 LEU A O 1
ATOM 688 N N . LEU A 1 90 ? 2.444 6.040 7.490 1.00 98.25 90 LEU A N 1
ATOM 689 C CA . LEU A 1 90 ? 3.897 5.859 7.477 1.00 98.25 90 LEU A CA 1
ATOM 690 C C . LEU A 1 90 ? 4.481 5.767 8.896 1.00 98.25 90 LEU A C 1
ATOM 692 O O . LEU A 1 90 ? 5.346 4.933 9.157 1.00 98.25 90 LEU A O 1
ATOM 696 N N . LYS A 1 91 ? 3.981 6.576 9.838 1.00 97.81 91 LYS A N 1
ATOM 697 C CA . LYS A 1 91 ? 4.396 6.516 11.252 1.00 97.81 91 LYS A CA 1
ATOM 698 C C . LYS A 1 91 ? 3.961 5.215 11.926 1.00 97.81 91 LYS A C 1
ATOM 700 O O . LYS A 1 91 ? 4.737 4.628 12.678 1.00 97.81 91 LYS A O 1
ATOM 705 N N . HIS A 1 92 ? 2.742 4.752 11.658 1.00 97.31 92 HIS A N 1
ATOM 706 C CA . HIS A 1 92 ? 2.239 3.480 12.173 1.00 97.31 92 HIS A CA 1
ATOM 707 C C . HIS A 1 92 ? 3.015 2.293 11.603 1.00 97.31 92 HIS A C 1
ATOM 709 O O . HIS A 1 92 ? 3.387 1.398 12.359 1.00 97.31 92 HIS A O 1
ATOM 715 N N . GLY A 1 93 ? 3.305 2.289 10.302 1.00 95.94 93 GLY A N 1
ATOM 716 C CA . GLY A 1 93 ? 4.087 1.224 9.688 1.00 95.94 93 GLY A CA 1
ATOM 717 C C . GLY A 1 93 ? 5.550 1.223 10.131 1.00 95.94 93 GLY A C 1
ATOM 718 O O . GLY A 1 93 ? 6.076 0.148 10.407 1.00 95.94 93 GLY A O 1
ATOM 719 N N . ASP A 1 94 ? 6.185 2.386 10.320 1.00 95.88 94 ASP A N 1
ATOM 720 C CA . ASP A 1 94 ? 7.512 2.474 10.957 1.00 95.88 94 ASP A CA 1
ATOM 721 C C . ASP A 1 94 ? 7.484 1.907 12.384 1.00 95.88 94 ASP A C 1
ATOM 723 O O . ASP A 1 94 ? 8.310 1.064 12.740 1.00 95.88 94 ASP A O 1
ATOM 727 N N . TRP A 1 95 ? 6.487 2.291 13.190 1.00 95.19 95 TRP A N 1
ATOM 728 C CA . TRP A 1 95 ? 6.323 1.758 14.543 1.00 95.19 95 TRP A CA 1
ATOM 729 C C . TRP A 1 95 ? 6.141 0.234 14.535 1.00 95.19 95 TRP A C 1
ATOM 731 O O . TRP A 1 95 ? 6.815 -0.466 15.296 1.00 95.19 95 TRP A O 1
ATOM 741 N N . LEU A 1 96 ? 5.288 -0.300 13.658 1.00 93.75 96 LEU A N 1
ATOM 742 C CA . LEU A 1 96 ? 5.090 -1.742 13.512 1.00 93.75 96 LEU A CA 1
ATOM 743 C C . LEU A 1 96 ? 6.385 -2.439 13.069 1.00 93.75 96 LEU A C 1
ATOM 745 O O . LEU A 1 96 ? 6.758 -3.456 13.653 1.00 93.75 96 LEU A O 1
ATOM 749 N N . SER A 1 97 ? 7.115 -1.874 12.107 1.00 91.75 97 SER A N 1
ATOM 750 C CA . SER A 1 97 ? 8.381 -2.441 11.628 1.00 91.75 97 SER A CA 1
ATOM 751 C C . SER A 1 97 ? 9.445 -2.487 12.721 1.00 91.75 97 SER A C 1
ATOM 753 O O . SER A 1 97 ? 10.110 -3.504 12.919 1.00 91.75 97 SER A O 1
ATOM 755 N N . VAL A 1 98 ? 9.560 -1.434 13.529 1.00 91.50 98 VAL A N 1
ATOM 756 C CA . VAL A 1 98 ? 10.501 -1.407 14.656 1.00 91.50 98 VAL A CA 1
ATOM 757 C C . VAL A 1 98 ? 10.166 -2.463 15.711 1.00 91.50 98 VAL A C 1
ATOM 759 O O . VAL A 1 98 ? 11.080 -3.104 16.234 1.00 91.50 98 VAL A O 1
ATOM 762 N N . ASN A 1 99 ? 8.884 -2.647 16.034 1.00 90.94 99 ASN A N 1
ATOM 763 C CA . ASN A 1 99 ? 8.462 -3.541 17.116 1.00 90.94 99 ASN A CA 1
ATOM 764 C C . ASN A 1 99 ? 8.358 -5.012 16.683 1.00 90.94 99 ASN A C 1
ATOM 766 O O . ASN A 1 99 ? 8.609 -5.903 17.495 1.00 90.94 99 ASN A O 1
ATOM 770 N N . TYR A 1 100 ? 8.039 -5.274 15.414 1.00 88.44 100 TYR A N 1
ATOM 771 C CA . TYR A 1 100 ? 7.775 -6.623 14.901 1.00 88.44 100 TYR A CA 1
ATOM 772 C C . TYR A 1 100 ? 8.722 -7.060 13.774 1.00 88.44 100 TYR A C 1
ATOM 774 O O . TYR A 1 100 ? 8.992 -8.251 13.630 1.00 88.44 100 TYR A O 1
ATOM 782 N N . GLY A 1 101 ? 9.258 -6.121 12.992 1.00 76.56 101 GLY A N 1
ATOM 783 C CA . GLY A 1 101 ? 10.092 -6.380 11.811 1.00 76.56 101 GLY A CA 1
ATOM 784 C C . GLY A 1 101 ? 11.565 -6.674 12.099 1.00 76.56 101 GLY A C 1
ATOM 785 O O . GLY A 1 101 ? 12.211 -7.365 11.315 1.00 76.56 101 GLY A O 1
ATOM 786 N N . ARG A 1 102 ? 12.103 -6.262 13.259 1.00 63.69 102 ARG A N 1
ATOM 787 C CA . ARG A 1 102 ? 13.529 -6.441 13.637 1.00 63.69 102 ARG A CA 1
ATOM 788 C C . ARG A 1 102 ? 14.015 -7.897 13.758 1.00 63.69 102 ARG A C 1
ATOM 790 O O . ARG A 1 102 ? 15.174 -8.121 14.095 1.00 63.69 102 ARG A O 1
ATOM 797 N N . ARG A 1 103 ? 13.156 -8.886 13.502 1.00 55.66 103 ARG A N 1
ATOM 798 C CA . ARG A 1 103 ? 13.489 -10.321 13.520 1.00 55.66 103 ARG A CA 1
ATOM 799 C C . ARG A 1 103 ? 13.589 -10.949 12.125 1.00 55.66 103 ARG A C 1
ATOM 801 O O . ARG A 1 103 ? 13.740 -12.165 12.042 1.00 55.66 103 ARG A O 1
ATOM 808 N N . VAL A 1 104 ? 13.491 -10.166 11.046 1.00 53.81 104 VAL A N 1
ATOM 809 C CA . VAL A 1 104 ? 13.440 -10.697 9.676 1.00 53.81 104 VAL A CA 1
ATOM 810 C C . VAL A 1 104 ? 14.416 -9.941 8.768 1.00 53.81 104 VAL A C 1
ATOM 812 O O . VAL A 1 104 ? 14.299 -8.733 8.604 1.00 53.81 104 VAL A O 1
ATOM 815 N N . GLU A 1 105 ? 15.386 -10.647 8.173 1.00 54.84 105 GLU A N 1
ATOM 816 C CA . GLU A 1 105 ? 16.385 -10.074 7.242 1.00 54.84 105 GLU A CA 1
ATOM 817 C C . GLU A 1 105 ? 15.760 -9.506 5.956 1.00 54.84 105 GLU A C 1
ATOM 819 O O . GLU A 1 105 ? 16.349 -8.665 5.283 1.00 54.84 105 GLU A O 1
ATOM 824 N N . CYS A 1 106 ? 14.540 -9.934 5.640 1.00 56.25 106 CYS A N 1
ATOM 825 C CA . CYS A 1 106 ? 13.710 -9.410 4.570 1.00 56.25 106 CYS A CA 1
ATOM 826 C C . CYS A 1 106 ? 12.259 -9.523 5.045 1.00 56.25 106 CYS A C 1
ATOM 828 O O . CYS A 1 106 ? 11.866 -10.621 5.459 1.00 56.25 106 CYS A O 1
ATOM 830 N N . PRO A 1 107 ? 11.453 -8.447 5.045 1.00 58.03 107 PRO A N 1
ATOM 831 C CA . PRO A 1 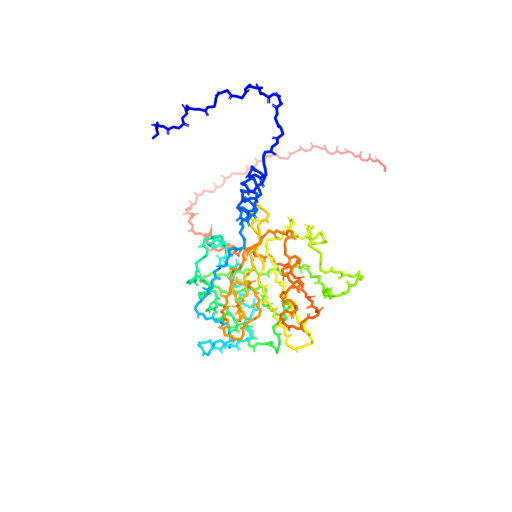107 ? 10.044 -8.573 5.359 1.00 58.03 107 PRO A CA 1
ATOM 832 C C . PRO A 1 107 ? 9.409 -9.347 4.198 1.00 58.03 107 PRO A C 1
ATOM 834 O O . PRO A 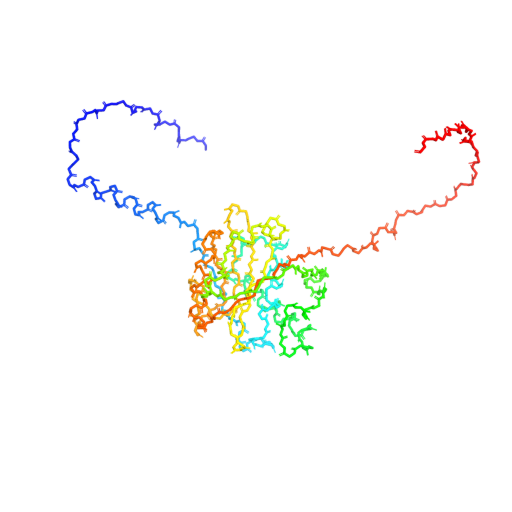1 107 ? 9.066 -8.802 3.161 1.00 58.03 107 PRO A O 1
ATOM 837 N N . LEU A 1 108 ? 9.334 -10.665 4.334 1.00 72.88 108 LEU A N 1
ATOM 838 C CA . LEU A 1 108 ? 8.446 -11.489 3.534 1.00 72.88 108 LEU A CA 1
ATOM 839 C C . LEU A 1 108 ? 7.079 -11.419 4.202 1.00 72.88 108 LEU A C 1
ATOM 841 O O . LEU A 1 108 ? 6.992 -11.480 5.432 1.00 72.88 108 LEU A O 1
ATOM 845 N N . ILE A 1 109 ? 6.006 -11.342 3.418 1.00 77.69 109 ILE A N 1
ATOM 846 C CA . ILE A 1 109 ? 4.652 -11.305 3.983 1.00 77.69 109 ILE A CA 1
ATOM 847 C C . ILE A 1 109 ? 4.373 -12.530 4.866 1.00 77.69 109 ILE A C 1
ATOM 849 O O . ILE A 1 109 ? 3.745 -12.414 5.909 1.00 77.69 109 ILE A O 1
ATOM 853 N N . SER A 1 110 ? 4.954 -13.685 4.535 1.00 75.25 110 SER A N 1
ATOM 854 C CA . SER A 1 110 ? 4.868 -14.919 5.325 1.00 75.25 110 SER A CA 1
ATOM 855 C C . SER A 1 110 ? 5.596 -14.867 6.677 1.00 75.25 110 SER A C 1
ATOM 857 O O . SER A 1 110 ? 5.585 -15.848 7.420 1.00 75.25 110 SER A O 1
ATOM 859 N N . LYS A 1 111 ? 6.334 -13.792 6.963 1.00 78.12 111 LYS A N 1
ATOM 860 C CA . LYS A 1 111 ? 7.125 -13.613 8.188 1.00 78.12 111 LYS A CA 1
ATOM 861 C C . LYS A 1 111 ? 6.568 -12.519 9.091 1.00 78.12 111 LYS A C 1
ATOM 863 O O . LYS A 1 111 ? 7.131 -12.295 10.163 1.00 78.12 111 LYS A O 1
ATOM 868 N N . ILE A 1 112 ? 5.485 -11.854 8.691 1.00 83.44 112 ILE A N 1
ATOM 869 C CA . ILE A 1 112 ? 4.795 -10.930 9.587 1.00 83.44 112 ILE A CA 1
ATOM 870 C C . ILE A 1 112 ? 4.121 -11.728 10.711 1.00 83.44 112 ILE A C 1
ATOM 872 O O . ILE A 1 112 ? 3.668 -12.852 10.481 1.00 83.44 112 ILE A O 1
ATOM 876 N N . PRO A 1 113 ? 4.051 -11.186 11.935 1.00 86.88 113 PRO A N 1
ATOM 877 C CA . PRO A 1 113 ? 3.290 -11.831 12.992 1.00 86.88 113 PRO A CA 1
ATOM 878 C C . PRO A 1 113 ? 1.801 -11.871 12.623 1.00 86.88 113 PRO A C 1
ATOM 880 O O . PRO A 1 113 ? 1.256 -10.903 12.099 1.00 86.88 113 PRO A O 1
ATOM 883 N N . ASN A 1 114 ? 1.122 -12.957 12.992 1.00 90.06 114 ASN A N 1
ATOM 884 C CA . ASN A 1 114 ? -0.331 -13.098 12.814 1.00 90.06 114 ASN A CA 1
ATOM 885 C C . ASN A 1 114 ? -1.136 -12.153 13.720 1.00 90.06 114 ASN A C 1
ATOM 887 O O . ASN A 1 114 ? -2.364 -12.157 13.706 1.00 90.06 114 ASN A O 1
ATOM 891 N N . THR A 1 115 ? -0.471 -11.384 14.578 1.00 91.69 115 THR A N 1
ATOM 892 C CA . THR A 1 115 ? -1.126 -10.468 15.499 1.00 91.69 115 THR A CA 1
ATOM 893 C C . THR A 1 115 ? -0.240 -9.269 15.782 1.00 91.69 115 THR A C 1
ATOM 895 O O . THR A 1 115 ? 0.947 -9.425 16.074 1.00 91.69 115 THR A O 1
ATOM 898 N N . VAL A 1 116 ? -0.825 -8.075 15.730 1.00 91.56 116 VAL A N 1
ATOM 899 C CA . VAL A 1 116 ? -0.137 -6.812 16.026 1.00 91.56 116 VAL A CA 1
ATOM 900 C C . VAL A 1 116 ? -0.976 -5.945 16.954 1.00 91.56 116 VAL A C 1
ATOM 902 O O . VAL A 1 116 ? -2.203 -6.013 16.936 1.00 91.56 116 VAL A O 1
ATOM 905 N N . TRP A 1 117 ? -0.317 -5.109 17.752 1.00 90.94 117 TRP A N 1
ATOM 906 C CA . TRP A 1 117 ? -0.970 -4.029 18.487 1.00 90.94 117 TRP A CA 1
ATOM 907 C C . TRP A 1 117 ? -0.839 -2.727 17.710 1.00 90.94 117 TRP A C 1
ATOM 909 O O . TRP A 1 117 ? 0.270 -2.325 17.381 1.00 90.94 117 TRP A O 1
ATOM 919 N N . LEU A 1 118 ? -1.948 -2.048 17.438 1.00 90.00 118 LEU A N 1
ATOM 920 C CA . LEU A 1 118 ? -1.942 -0.706 16.860 1.00 90.00 118 LEU A CA 1
ATOM 921 C C . LEU A 1 118 ? -3.172 0.061 17.353 1.00 90.00 118 LEU A C 1
ATOM 923 O O . LEU A 1 118 ? -4.269 -0.496 17.403 1.00 90.00 118 LEU A O 1
ATOM 927 N N . ASN A 1 119 ? -2.993 1.335 17.715 1.00 86.06 119 ASN A N 1
ATOM 928 C CA . ASN A 1 119 ? -4.045 2.187 18.290 1.00 86.06 119 ASN A CA 1
ATOM 929 C C . ASN A 1 119 ? -4.718 1.552 19.520 1.00 86.06 119 ASN A C 1
ATOM 931 O O . ASN A 1 119 ? -5.942 1.483 19.595 1.00 86.06 119 ASN A O 1
ATOM 935 N N . GLU A 1 120 ? -3.904 1.027 20.445 1.00 86.12 120 GLU A N 1
ATOM 936 C CA . GLU A 1 120 ? -4.349 0.389 21.701 1.00 86.12 120 GLU A CA 1
ATOM 937 C C . GLU A 1 120 ? -5.245 -0.848 21.513 1.00 86.12 120 GLU A C 1
ATOM 939 O O . GLU A 1 120 ? -5.792 -1.385 22.474 1.00 86.12 120 GLU A O 1
ATOM 944 N N . ARG A 1 121 ? -5.361 -1.349 20.281 1.00 88.44 121 ARG A N 1
ATOM 945 C CA . ARG A 1 121 ? -6.138 -2.538 19.939 1.00 88.44 121 ARG A CA 1
ATOM 946 C C . ARG A 1 121 ? -5.239 -3.608 19.351 1.00 88.44 121 ARG A C 1
ATOM 948 O O . ARG A 1 121 ? -4.267 -3.316 18.654 1.00 88.44 121 ARG A O 1
ATOM 955 N N . GLN A 1 122 ? -5.585 -4.849 19.654 1.00 91.81 122 GLN A N 1
ATOM 956 C CA . GLN A 1 122 ? -4.953 -6.018 19.072 1.00 91.81 122 GLN A CA 1
ATOM 957 C C . GLN A 1 122 ? -5.704 -6.402 17.794 1.00 91.81 122 GLN A C 1
ATOM 959 O O . GLN A 1 122 ? -6.932 -6.479 17.798 1.00 91.81 122 GLN A O 1
ATOM 964 N N . HIS A 1 123 ? -4.964 -6.657 16.719 1.00 92.19 123 HIS A N 1
ATOM 965 C CA . HIS A 1 123 ? -5.504 -7.000 15.404 1.00 92.19 123 HIS A CA 1
ATOM 966 C C . HIS A 1 123 ? -4.950 -8.345 14.963 1.00 92.19 123 HIS A C 1
ATOM 968 O O . HIS A 1 123 ? -3.728 -8.519 14.928 1.00 92.19 123 HIS A O 1
ATOM 974 N N . GLU A 1 124 ? -5.827 -9.290 14.626 1.00 93.94 124 GLU A N 1
ATOM 975 C CA . GLU A 1 124 ? -5.419 -10.559 14.026 1.00 93.94 124 GLU A CA 1
ATOM 976 C C . GLU A 1 124 ? -5.254 -10.374 12.513 1.00 93.94 124 GLU A C 1
ATOM 978 O O . GLU A 1 124 ? -6.167 -9.914 11.825 1.00 93.94 124 GLU A O 1
ATOM 983 N N . ILE A 1 125 ? -4.087 -10.751 11.994 1.00 93.25 125 ILE A N 1
ATOM 984 C CA . ILE A 1 125 ? -3.746 -10.696 10.575 1.00 93.25 125 ILE A CA 1
ATOM 985 C C . ILE A 1 125 ? -3.731 -12.121 10.035 1.00 93.25 125 ILE A C 1
ATOM 987 O O . ILE A 1 125 ? -2.922 -12.953 10.452 1.00 93.25 125 ILE A O 1
ATOM 991 N N . LYS A 1 126 ? -4.605 -12.395 9.068 1.00 92.56 126 LYS A N 1
ATOM 992 C CA . LYS A 1 126 ? -4.681 -13.679 8.368 1.00 92.56 126 LYS A CA 1
ATOM 993 C C . LYS A 1 126 ? -4.149 -13.511 6.957 1.00 92.56 126 LYS A C 1
ATOM 995 O O . LYS A 1 126 ? -4.790 -12.879 6.118 1.00 92.56 126 LYS A O 1
ATOM 1000 N N . ILE A 1 127 ? -2.985 -14.099 6.700 1.00 91.00 127 ILE A N 1
ATOM 1001 C CA . ILE A 1 127 ? -2.426 -14.199 5.352 1.00 91.00 127 ILE A CA 1
ATOM 1002 C C . ILE A 1 127 ? -3.185 -15.279 4.582 1.00 91.00 127 ILE A C 1
ATOM 1004 O O . ILE A 1 127 ? -3.301 -16.417 5.039 1.00 91.00 127 ILE A O 1
ATOM 1008 N N . GLY A 1 128 ? -3.754 -14.892 3.445 1.00 87.44 128 GLY A N 1
ATOM 1009 C CA . GLY A 1 128 ? -4.503 -15.770 2.558 1.00 87.44 128 GLY A CA 1
ATOM 1010 C C . GLY A 1 128 ? -3.640 -16.348 1.438 1.00 87.44 128 GLY A C 1
ATOM 1011 O O . GLY A 1 128 ? -2.431 -16.521 1.570 1.00 87.44 128 GLY A O 1
ATOM 1012 N N . SER A 1 129 ? -4.286 -16.671 0.320 1.00 83.94 129 SER A N 1
ATOM 1013 C CA . SER A 1 129 ? -3.617 -17.196 -0.870 1.00 83.94 129 SER A CA 1
ATOM 1014 C C . SER A 1 129 ? -2.770 -16.126 -1.562 1.00 83.94 129 SER A C 1
ATOM 1016 O O . SER A 1 129 ? -3.165 -14.953 -1.613 1.00 83.94 129 SER A O 1
ATOM 1018 N N . SER A 1 130 ? -1.654 -16.579 -2.137 1.00 83.81 130 SER A N 1
ATOM 1019 C CA . SER A 1 130 ? -0.711 -15.789 -2.931 1.00 83.81 130 SER A CA 1
ATOM 1020 C C . SER A 1 130 ? -0.705 -16.247 -4.387 1.00 83.81 130 SER A C 1
ATOM 1022 O O . SER A 1 130 ? -0.785 -17.444 -4.668 1.00 83.81 130 SER A O 1
ATOM 1024 N N . GLY A 1 131 ? -0.574 -15.299 -5.309 1.00 81.31 131 GLY A N 1
ATOM 1025 C CA . GLY A 1 131 ? -0.259 -15.538 -6.714 1.00 81.31 131 GLY A CA 1
ATOM 1026 C C . GLY A 1 131 ? 1.070 -14.876 -7.064 1.00 81.31 131 GLY A C 1
ATOM 1027 O O . GLY A 1 131 ? 1.310 -13.742 -6.662 1.00 81.31 131 GLY A O 1
ATOM 1028 N N . TYR A 1 132 ? 1.925 -15.567 -7.813 1.00 81.75 132 TYR A N 1
ATOM 1029 C CA . TYR A 1 132 ? 3.220 -15.056 -8.267 1.00 81.75 132 TYR A CA 1
ATOM 1030 C C . TYR A 1 132 ? 3.322 -15.175 -9.782 1.00 81.75 132 TYR A C 1
ATOM 1032 O O . TYR A 1 132 ? 2.967 -16.219 -10.334 1.00 81.75 132 TYR A O 1
ATOM 1040 N N . SER A 1 133 ? 3.818 -14.129 -10.445 1.00 81.44 133 SER A N 1
ATOM 1041 C CA . SER A 1 133 ? 4.156 -14.207 -11.864 1.00 81.44 133 SER A CA 1
ATOM 1042 C C . SER A 1 133 ? 5.080 -13.089 -12.348 1.00 81.44 133 SER A C 1
ATOM 1044 O O . SER A 1 133 ? 5.513 -12.226 -11.588 1.00 81.44 133 SER A O 1
ATOM 1046 N N . SER A 1 134 ? 5.367 -13.100 -13.649 1.00 82.81 134 SER A N 1
ATOM 1047 C CA . SER A 1 134 ? 5.998 -12.009 -14.378 1.00 82.81 134 SER A CA 1
ATOM 1048 C C . SER A 1 134 ? 4.967 -11.119 -15.075 1.00 82.81 134 SER A C 1
ATOM 1050 O O . SER A 1 134 ? 3.968 -11.599 -15.608 1.00 82.81 134 SER A O 1
ATOM 1052 N N . PHE A 1 135 ? 5.246 -9.815 -15.129 1.00 80.94 135 PHE A N 1
ATOM 1053 C CA . PHE A 1 135 ? 4.474 -8.856 -15.926 1.00 80.94 135 PHE A CA 1
ATOM 1054 C C . PHE A 1 135 ? 4.644 -9.045 -17.442 1.00 80.94 135 PHE A C 1
ATOM 1056 O O . PHE A 1 135 ? 3.809 -8.557 -18.204 1.00 80.94 135 PHE A O 1
ATOM 1063 N N . GLU A 1 136 ? 5.704 -9.736 -17.871 1.00 73.81 136 GLU A N 1
ATOM 1064 C CA . GLU A 1 136 ? 6.058 -9.958 -19.280 1.00 73.81 136 GLU A CA 1
ATOM 1065 C C . GLU A 1 136 ? 5.765 -11.389 -19.756 1.00 73.81 136 GLU A C 1
ATOM 1067 O O . GLU A 1 136 ? 5.839 -11.668 -20.952 1.00 73.81 136 GLU A O 1
ATOM 1072 N N . SER A 1 137 ? 5.416 -12.304 -18.844 1.00 68.81 137 SER A N 1
ATOM 1073 C CA . SER A 1 137 ? 5.114 -13.690 -19.205 1.00 68.81 137 SER A CA 1
ATOM 1074 C C . SER A 1 137 ? 3.827 -13.775 -20.022 1.00 68.81 137 SER A C 1
ATOM 1076 O O . SER A 1 137 ? 2.745 -13.442 -19.536 1.00 68.81 137 SER A O 1
ATOM 1078 N N . ALA A 1 138 ? 3.943 -14.283 -21.252 1.00 63.12 138 ALA A N 1
ATOM 1079 C CA . ALA A 1 138 ? 2.796 -14.625 -22.089 1.00 63.12 138 ALA A CA 1
ATOM 1080 C C . ALA A 1 138 ? 1.980 -15.791 -21.499 1.00 63.12 138 ALA A C 1
ATOM 1082 O O . ALA A 1 138 ? 0.766 -15.849 -21.684 1.00 63.12 138 ALA A O 1
ATOM 1083 N N . ASP A 1 139 ? 2.633 -16.687 -20.754 1.00 57.31 139 ASP A N 1
ATOM 1084 C CA . ASP A 1 139 ? 2.008 -17.887 -20.191 1.00 57.31 139 ASP A CA 1
ATOM 1085 C C . ASP A 1 139 ? 1.215 -17.587 -18.909 1.00 57.31 139 ASP A C 1
ATOM 1087 O O . ASP A 1 139 ? 0.295 -18.324 -18.536 1.00 57.31 139 ASP A O 1
ATOM 1091 N N . PHE A 1 140 ? 1.552 -16.496 -18.213 1.00 58.12 140 PHE A N 1
ATOM 1092 C CA . PHE A 1 140 ? 0.919 -16.150 -16.944 1.00 58.12 140 PHE A CA 1
ATOM 1093 C C . PHE A 1 140 ? 0.939 -14.634 -16.674 1.00 58.12 140 PHE A C 1
ATOM 1095 O O . PHE A 1 140 ? 1.605 -14.178 -15.748 1.00 58.12 140 PHE A O 1
ATOM 1102 N N . PRO A 1 141 ? 0.227 -13.818 -17.467 1.00 65.56 141 PRO A N 1
ATOM 1103 C CA . PRO A 1 141 ? 0.198 -12.374 -17.257 1.00 65.56 141 PRO A CA 1
ATOM 1104 C C . PRO A 1 141 ? -0.452 -12.018 -15.911 1.00 65.56 141 PRO A C 1
ATOM 1106 O O . PRO A 1 141 ? -1.302 -12.755 -15.403 1.00 65.56 141 PRO A O 1
ATOM 1109 N N . PHE A 1 142 ? -0.078 -10.866 -15.341 1.00 70.81 142 PHE A N 1
ATOM 1110 C CA . PHE A 1 142 ? -0.918 -10.223 -14.327 1.00 70.81 142 PHE A CA 1
ATOM 1111 C C . PHE A 1 142 ? -2.281 -9.946 -14.964 1.00 70.81 142 PHE A C 1
ATOM 1113 O O . PHE A 1 142 ? -2.347 -9.169 -15.912 1.00 70.81 142 PHE A O 1
ATOM 1120 N N . ASP A 1 143 ? -3.322 -10.598 -14.452 1.00 73.75 143 ASP A N 1
ATOM 1121 C CA . ASP A 1 143 ? -4.688 -10.529 -14.962 1.00 73.75 143 ASP A CA 1
ATOM 1122 C C . ASP A 1 143 ? -5.644 -10.439 -13.768 1.00 73.75 143 ASP A C 1
ATOM 1124 O O . ASP A 1 143 ? -5.742 -11.360 -12.946 1.00 73.75 143 ASP A O 1
ATOM 1128 N N . VAL A 1 144 ? -6.339 -9.307 -13.663 1.00 72.06 144 VAL A N 1
ATOM 1129 C CA . VAL A 1 144 ? -7.295 -9.042 -12.580 1.00 72.06 144 VAL A CA 1
ATOM 1130 C C . VAL A 1 144 ? -8.471 -10.023 -12.629 1.00 72.06 144 VAL A C 1
ATOM 1132 O O . VAL A 1 144 ? -8.973 -10.411 -11.571 1.00 72.06 144 VAL A O 1
ATOM 1135 N N . HIS A 1 145 ? -8.859 -10.517 -13.811 1.00 74.69 145 HIS A N 1
ATOM 1136 C CA . HIS A 1 145 ? -9.934 -11.503 -13.953 1.00 74.69 145 HIS A CA 1
ATOM 1137 C C . HIS A 1 145 ? -9.597 -12.818 -13.253 1.00 74.69 145 HIS A C 1
ATOM 1139 O O . HIS A 1 145 ? -10.449 -13.434 -12.609 1.00 74.69 145 HIS A O 1
ATOM 1145 N N . ARG A 1 146 ? -8.324 -13.231 -13.276 1.00 74.25 146 ARG A N 1
ATOM 1146 C CA . ARG A 1 146 ? -7.872 -14.420 -12.533 1.00 74.25 146 ARG A CA 1
ATOM 1147 C C . ARG A 1 146 ? -7.965 -14.231 -11.022 1.00 74.25 146 ARG A C 1
ATOM 1149 O O . ARG A 1 146 ? -8.143 -15.209 -10.292 1.00 74.25 146 ARG A O 1
ATOM 1156 N N . LEU A 1 147 ? -7.888 -12.988 -10.554 1.00 74.44 147 LEU A N 1
ATOM 1157 C CA . LEU A 1 147 ? -8.037 -12.643 -9.146 1.00 74.44 147 LEU A CA 1
ATOM 1158 C C . LEU A 1 147 ? -9.503 -12.529 -8.717 1.00 74.44 147 LEU A C 1
ATOM 1160 O O . LEU A 1 147 ? -9.745 -12.549 -7.515 1.00 74.44 147 LEU A O 1
ATOM 1164 N N . GLU A 1 148 ? -10.486 -12.478 -9.626 1.00 78.69 148 GLU A N 1
ATOM 1165 C CA . GLU A 1 148 ? -11.904 -12.221 -9.296 1.00 78.69 148 GLU A CA 1
ATOM 1166 C C . GLU A 1 148 ? -12.450 -13.084 -8.155 1.00 78.69 148 GLU A C 1
ATOM 1168 O O . GLU A 1 148 ? -13.183 -12.597 -7.295 1.00 78.69 148 GLU A O 1
ATOM 1173 N N . HIS A 1 149 ? -12.096 -14.369 -8.121 1.00 80.88 149 HIS A N 1
ATOM 1174 C CA . HIS A 1 149 ? -12.532 -15.265 -7.052 1.00 80.88 149 HIS A CA 1
ATOM 1175 C C . HIS A 1 149 ? -11.961 -14.865 -5.678 1.00 80.88 149 HIS A C 1
ATOM 1177 O O . HIS A 1 149 ? -12.662 -14.983 -4.672 1.00 80.88 149 HIS A O 1
ATOM 1183 N N . LEU A 1 150 ? -10.725 -14.353 -5.628 1.00 80.75 150 LEU A N 1
ATOM 1184 C CA . LEU A 1 150 ? -10.126 -13.774 -4.423 1.00 80.75 150 LEU A CA 1
ATOM 1185 C C . LEU A 1 150 ? -10.735 -12.406 -4.116 1.00 80.75 150 LEU A C 1
ATOM 1187 O O . LEU A 1 150 ? -11.037 -12.144 -2.956 1.00 80.75 150 LEU A O 1
ATOM 1191 N N . LEU A 1 151 ? -10.967 -11.565 -5.129 1.00 80.31 151 LEU A N 1
ATOM 1192 C CA . LEU A 1 151 ? -11.572 -10.234 -4.971 1.00 80.31 151 LEU A CA 1
ATOM 1193 C C . LEU A 1 151 ? -12.993 -10.301 -4.393 1.00 80.31 151 LEU A C 1
ATOM 1195 O O . LEU A 1 151 ? -13.409 -9.406 -3.669 1.00 80.31 151 LEU A O 1
ATOM 1199 N N . LYS A 1 152 ? -13.735 -11.381 -4.670 1.00 82.19 152 LYS A N 1
ATOM 1200 C CA . LYS A 1 152 ? -15.051 -11.646 -4.058 1.00 82.19 152 LYS A CA 1
ATOM 1201 C C . LYS A 1 152 ? -14.971 -12.005 -2.573 1.00 82.19 152 LYS A C 1
ATOM 1203 O O . LYS A 1 152 ? -15.979 -11.926 -1.878 1.00 82.19 152 LYS A O 1
ATOM 1208 N N . LYS A 1 153 ? -13.808 -12.458 -2.098 1.00 85.62 153 LYS A N 1
ATOM 1209 C CA . LYS A 1 153 ? -13.614 -12.990 -0.743 1.00 85.62 153 LYS A CA 1
ATOM 1210 C C . LYS A 1 153 ? -12.821 -12.051 0.164 1.00 85.62 153 LYS A C 1
ATOM 1212 O O . LYS A 1 153 ? -13.024 -12.073 1.375 1.00 85.62 153 LYS A O 1
ATOM 1217 N N . TYR A 1 154 ? -11.913 -11.264 -0.401 1.00 90.12 154 TYR A N 1
ATOM 1218 C CA . TYR A 1 154 ? -10.979 -10.429 0.341 1.00 90.12 154 TYR A CA 1
ATOM 1219 C C . TYR A 1 154 ? -11.059 -8.985 -0.134 1.00 90.12 154 TYR A C 1
ATOM 1221 O O . TYR A 1 154 ? -11.127 -8.717 -1.329 1.00 90.12 154 TYR A O 1
ATOM 1229 N N . MET A 1 155 ? -11.002 -8.060 0.823 1.00 92.56 155 MET A N 1
ATOM 1230 C CA . MET A 1 155 ? -10.953 -6.623 0.552 1.00 92.56 155 MET A CA 1
ATOM 1231 C C . MET A 1 155 ? -9.516 -6.097 0.461 1.00 92.56 155 MET A C 1
ATOM 1233 O O . MET A 1 155 ? -9.259 -5.099 -0.210 1.00 92.56 155 MET A O 1
ATOM 1237 N N . TYR A 1 156 ? -8.577 -6.769 1.133 1.00 95.75 156 TYR A N 1
ATOM 1238 C CA . TYR A 1 156 ? -7.202 -6.316 1.300 1.00 95.75 156 TYR A CA 1
ATOM 1239 C C . TYR A 1 156 ? -6.221 -7.240 0.591 1.00 95.75 156 TYR A C 1
ATOM 1241 O O . TYR A 1 156 ? -6.272 -8.463 0.742 1.00 95.75 156 TYR A O 1
ATOM 1249 N N . PHE A 1 157 ? -5.293 -6.643 -0.149 1.00 94.94 157 PHE A N 1
ATOM 1250 C CA . PHE A 1 157 ? -4.205 -7.355 -0.806 1.00 94.94 157 PHE A CA 1
ATOM 1251 C C . PHE A 1 157 ? -2.910 -6.575 -0.665 1.00 94.94 157 PHE A C 1
ATOM 1253 O O . PHE A 1 157 ? -2.903 -5.348 -0.718 1.00 94.94 157 PHE A O 1
ATOM 1260 N N . ILE A 1 158 ? -1.802 -7.289 -0.532 1.00 95.50 158 ILE A N 1
ATOM 1261 C CA . ILE A 1 158 ? -0.468 -6.716 -0.682 1.00 95.50 158 ILE A CA 1
ATOM 1262 C C . ILE A 1 158 ? 0.074 -7.198 -2.016 1.00 95.50 158 ILE A C 1
ATOM 1264 O O . ILE A 1 158 ? 0.086 -8.402 -2.271 1.00 95.50 158 ILE A O 1
ATOM 1268 N N . ILE A 1 159 ? 0.529 -6.267 -2.849 1.00 93.50 159 ILE A N 1
ATOM 1269 C CA . ILE A 1 159 ? 1.306 -6.589 -4.043 1.00 93.50 159 ILE A CA 1
ATOM 1270 C C . ILE A 1 159 ? 2.757 -6.193 -3.814 1.00 93.50 159 ILE A C 1
ATOM 1272 O O . ILE A 1 159 ? 3.047 -5.063 -3.430 1.00 93.50 159 ILE A O 1
ATOM 1276 N N . THR A 1 160 ? 3.665 -7.126 -4.050 1.00 93.06 160 THR A N 1
ATOM 1277 C CA . THR A 1 160 ? 5.107 -6.918 -4.010 1.00 93.06 160 THR A CA 1
ATOM 1278 C C . THR A 1 160 ? 5.628 -6.998 -5.432 1.00 93.06 160 THR A C 1
ATOM 1280 O O . THR A 1 160 ? 5.499 -8.036 -6.070 1.00 93.06 160 THR A O 1
ATOM 1283 N N . ILE A 1 161 ? 6.202 -5.907 -5.930 1.00 92.38 161 ILE A N 1
ATOM 1284 C CA . ILE A 1 161 ? 6.763 -5.788 -7.279 1.00 92.38 161 ILE A CA 1
ATOM 1285 C C . ILE A 1 161 ? 8.275 -5.687 -7.158 1.00 92.38 161 ILE A C 1
ATOM 1287 O O . ILE A 1 161 ? 8.774 -4.935 -6.325 1.00 92.38 161 ILE A O 1
ATOM 1291 N N . GLY A 1 162 ? 9.030 -6.396 -7.984 1.00 90.38 162 GLY A N 1
ATOM 1292 C CA . GLY A 1 162 ? 10.482 -6.280 -7.937 1.00 90.38 162 GLY A CA 1
ATOM 1293 C C . GLY A 1 162 ? 11.200 -7.213 -8.890 1.00 90.38 162 GLY A C 1
ATOM 1294 O O . GLY A 1 162 ? 10.626 -7.715 -9.855 1.00 90.38 162 GLY A O 1
ATOM 1295 N N . ASN A 1 163 ? 12.474 -7.421 -8.579 1.00 81.88 163 ASN A N 1
ATOM 1296 C CA . ASN A 1 163 ? 13.304 -8.508 -9.093 1.00 81.88 163 ASN A CA 1
ATOM 1297 C C . ASN A 1 163 ? 13.866 -9.268 -7.871 1.00 81.88 163 ASN A C 1
ATOM 1299 O O . ASN A 1 163 ? 13.273 -9.225 -6.796 1.00 81.88 163 ASN A O 1
ATOM 1303 N N . SER A 1 164 ? 15.023 -9.924 -7.985 1.00 65.94 164 SER A N 1
ATOM 1304 C CA . SER A 1 164 ? 15.664 -10.605 -6.847 1.00 65.94 164 SER A CA 1
ATOM 1305 C C . SER A 1 164 ? 15.953 -9.673 -5.652 1.00 65.94 164 SER A C 1
ATOM 1307 O O . SER A 1 164 ? 15.923 -10.127 -4.515 1.00 65.94 164 SER A O 1
ATOM 1309 N N . ASN A 1 165 ? 16.248 -8.390 -5.909 1.00 68.12 165 ASN A N 1
ATOM 1310 C CA . ASN A 1 165 ? 16.403 -7.278 -4.953 1.00 68.12 165 ASN A CA 1
ATOM 1311 C C . ASN A 1 165 ? 16.634 -5.990 -5.784 1.00 68.12 165 ASN A C 1
ATOM 1313 O O . ASN A 1 165 ? 17.475 -6.055 -6.688 1.00 68.12 165 ASN A O 1
ATOM 1317 N N . PRO A 1 166 ? 15.966 -4.839 -5.553 1.00 72.81 166 PRO A N 1
ATOM 1318 C CA . PRO A 1 166 ? 14.941 -4.525 -4.545 1.00 72.81 166 PRO A CA 1
ATOM 1319 C C . PRO A 1 166 ? 13.533 -5.052 -4.857 1.00 72.81 166 PRO A C 1
ATOM 1321 O O . PRO A 1 166 ? 13.206 -5.377 -6.001 1.00 72.81 166 PRO A O 1
ATOM 1324 N N . ALA A 1 167 ? 12.707 -5.112 -3.807 1.00 85.56 167 ALA A N 1
ATOM 1325 C CA . ALA A 1 167 ? 11.287 -5.448 -3.849 1.00 85.56 167 ALA A CA 1
ATOM 1326 C C . ALA A 1 167 ? 10.455 -4.336 -3.183 1.00 85.56 167 ALA A C 1
ATOM 1328 O O . ALA A 1 167 ? 10.848 -3.778 -2.158 1.00 85.56 167 ALA A O 1
ATOM 1329 N N . TYR A 1 168 ? 9.309 -4.020 -3.778 1.00 92.75 168 TYR A N 1
ATOM 1330 C CA . TYR A 1 168 ? 8.458 -2.882 -3.448 1.00 92.75 168 TYR A CA 1
ATOM 1331 C C . TYR A 1 168 ? 7.044 -3.374 -3.137 1.00 92.75 168 TYR A C 1
ATOM 1333 O O . TYR A 1 168 ? 6.323 -3.783 -4.045 1.00 92.75 168 TYR A O 1
ATOM 1341 N N . SER A 1 169 ? 6.635 -3.330 -1.868 1.00 94.38 169 SER A N 1
ATOM 1342 C CA . SER A 1 169 ? 5.282 -3.730 -1.458 1.00 94.38 169 SER A CA 1
ATOM 1343 C C . SER A 1 169 ? 4.327 -2.544 -1.340 1.00 94.38 169 SER A C 1
ATOM 1345 O O . SER A 1 169 ? 4.676 -1.515 -0.756 1.00 94.38 169 SER A O 1
ATOM 1347 N N . CYS A 1 170 ? 3.117 -2.715 -1.867 1.00 96.00 170 CYS A N 1
ATOM 1348 C CA . CYS A 1 170 ? 2.029 -1.742 -1.830 1.00 96.00 170 CYS A CA 1
ATOM 1349 C C . CYS A 1 170 ? 0.762 -2.406 -1.283 1.00 96.00 170 CYS A C 1
ATOM 1351 O O . CYS A 1 170 ? 0.525 -3.594 -1.525 1.00 96.00 170 CYS A O 1
ATOM 1353 N N . ALA A 1 171 ? -0.078 -1.627 -0.609 1.00 97.75 171 ALA A N 1
ATOM 1354 C CA . ALA A 1 171 ? -1.409 -2.064 -0.212 1.00 97.75 171 ALA A CA 1
ATOM 1355 C C . ALA A 1 171 ? -2.421 -1.782 -1.323 1.00 97.75 171 ALA A C 1
ATOM 1357 O O . ALA A 1 171 ? -2.426 -0.699 -1.904 1.00 97.75 171 ALA A O 1
ATOM 1358 N N . ILE A 1 172 ? -3.313 -2.738 -1.561 1.00 96.81 172 ILE A N 1
ATOM 1359 C CA . ILE A 1 172 ? -4.493 -2.599 -2.409 1.00 96.81 172 ILE A CA 1
ATOM 1360 C C . ILE A 1 172 ? -5.714 -2.803 -1.519 1.00 96.81 172 ILE A C 1
ATOM 1362 O O . ILE A 1 172 ? -5.840 -3.829 -0.843 1.00 96.81 172 ILE A O 1
ATOM 1366 N N . ILE A 1 173 ? -6.610 -1.824 -1.530 1.00 96.56 173 ILE A N 1
ATOM 1367 C CA . ILE A 1 173 ? -7.876 -1.851 -0.804 1.00 96.56 173 ILE A CA 1
ATOM 1368 C C . ILE A 1 173 ? -8.986 -1.764 -1.844 1.00 96.56 173 ILE A C 1
ATOM 1370 O O . ILE A 1 173 ? -9.091 -0.768 -2.558 1.00 96.56 173 ILE A O 1
ATOM 1374 N N . PHE A 1 174 ? -9.802 -2.806 -1.956 1.00 92.19 174 PHE A N 1
ATOM 1375 C CA . PHE A 1 174 ? -10.985 -2.771 -2.810 1.00 92.19 174 PHE A CA 1
ATOM 1376 C C . PHE A 1 174 ? -12.122 -2.072 -2.072 1.00 92.19 174 PHE A C 1
ATOM 1378 O O . PHE A 1 174 ? -12.431 -2.421 -0.936 1.00 92.19 174 PHE A O 1
ATOM 1385 N N . GLY A 1 175 ? -12.710 -1.064 -2.706 1.00 84.81 175 GLY A N 1
ATOM 1386 C CA . GLY A 1 175 ? -13.887 -0.376 -2.193 1.00 84.81 175 GLY A CA 1
ATOM 1387 C C . GLY A 1 175 ? -15.138 -0.723 -2.988 1.00 84.81 175 GLY A C 1
ATOM 1388 O O . GLY A 1 175 ? -15.152 -1.626 -3.830 1.00 84.81 175 GLY A O 1
ATOM 1389 N N . ASP A 1 176 ? -16.191 0.037 -2.719 1.00 81.56 176 ASP A N 1
ATOM 1390 C CA . ASP A 1 176 ? -17.454 -0.065 -3.439 1.00 81.56 176 ASP A CA 1
ATOM 1391 C C . ASP A 1 176 ? -17.329 0.437 -4.890 1.00 81.56 176 ASP A C 1
ATOM 1393 O O . ASP A 1 176 ? -16.376 1.129 -5.256 1.00 81.56 176 ASP A O 1
ATOM 1397 N N . ASN A 1 177 ? -18.333 0.123 -5.715 1.00 84.31 177 ASN A N 1
ATOM 1398 C CA . ASN A 1 177 ? -18.488 0.642 -7.083 1.00 84.31 177 ASN A CA 1
ATOM 1399 C C . ASN A 1 177 ? -17.297 0.369 -8.016 1.00 84.31 177 ASN A C 1
ATOM 1401 O O . ASN A 1 177 ? -16.920 1.221 -8.816 1.00 84.31 177 ASN A O 1
ATOM 1405 N N . GLU A 1 178 ? -16.702 -0.821 -7.921 1.00 86.62 178 GLU A N 1
ATOM 1406 C CA . GLU A 1 178 ? -15.556 -1.215 -8.753 1.00 86.62 178 GLU A CA 1
ATOM 1407 C C . GLU A 1 178 ? -14.321 -0.309 -8.597 1.00 86.62 178 GLU A C 1
ATOM 1409 O O . GLU A 1 178 ? -13.445 -0.308 -9.462 1.00 86.62 178 GLU A O 1
ATOM 1414 N N . LEU A 1 179 ? -14.217 0.432 -7.489 1.00 91.00 179 LEU A N 1
ATOM 1415 C CA . LEU A 1 179 ? -13.033 1.220 -7.169 1.00 91.00 179 LEU A CA 1
ATOM 1416 C C . LEU A 1 179 ? -12.029 0.406 -6.356 1.00 91.00 179 LEU A C 1
ATOM 1418 O O . LEU A 1 179 ? -12.371 -0.429 -5.512 1.00 91.00 179 LEU A O 1
ATOM 1422 N N . CYS A 1 180 ? -10.758 0.683 -6.595 1.00 92.81 180 CYS A N 1
ATOM 1423 C CA . CYS A 1 180 ? -9.648 0.171 -5.818 1.00 92.81 180 CYS A CA 1
ATOM 1424 C C . CYS A 1 180 ? -8.664 1.297 -5.509 1.00 92.81 180 CYS A C 1
ATOM 1426 O O . CYS A 1 180 ? -8.459 2.221 -6.298 1.00 92.81 180 CYS A O 1
ATOM 1428 N N . TYR A 1 181 ? -8.069 1.208 -4.328 1.00 96.62 181 TYR A N 1
ATOM 1429 C CA . TYR A 1 181 ? -7.163 2.207 -3.792 1.00 96.62 181 TYR A CA 1
ATOM 1430 C C . TYR A 1 181 ? -5.813 1.554 -3.574 1.00 96.62 181 TYR A C 1
ATOM 1432 O O . TYR A 1 181 ? -5.713 0.548 -2.866 1.00 96.62 181 TYR A O 1
ATOM 1440 N N . VAL A 1 182 ? -4.777 2.119 -4.182 1.00 97.69 182 VAL A N 1
ATOM 1441 C CA . VAL A 1 182 ? -3.408 1.639 -4.032 1.00 97.69 182 VAL A CA 1
ATOM 1442 C C . VAL A 1 182 ? -2.641 2.620 -3.168 1.00 97.69 182 VAL A C 1
ATOM 1444 O O . VAL A 1 182 ? -2.361 3.741 -3.600 1.00 97.69 182 VAL A O 1
ATOM 1447 N N . PHE A 1 183 ? -2.307 2.190 -1.953 1.00 98.50 183 PHE A N 1
ATOM 1448 C CA . PHE A 1 183 ? -1.384 2.904 -1.084 1.00 98.50 183 PHE A CA 1
ATOM 1449 C C . PHE A 1 183 ? 0.036 2.389 -1.320 1.00 98.50 183 PHE A C 1
ATOM 1451 O O . PHE A 1 183 ? 0.364 1.246 -0.987 1.00 98.50 183 PHE A O 1
ATOM 1458 N N . ASP A 1 184 ? 0.883 3.247 -1.883 1.00 98.31 184 ASP A N 1
ATOM 1459 C CA . ASP A 1 184 ? 2.296 2.970 -2.111 1.00 98.31 184 ASP A CA 1
ATOM 1460 C C . ASP A 1 184 ? 3.159 3.850 -1.183 1.00 98.31 184 ASP A C 1
ATOM 1462 O O . ASP A 1 184 ? 3.186 5.075 -1.346 1.00 98.31 184 ASP A O 1
ATOM 1466 N N . PRO A 1 185 ? 3.873 3.256 -0.207 1.00 97.94 185 PRO A N 1
ATOM 1467 C CA . PRO A 1 185 ? 4.677 3.998 0.761 1.00 97.94 185 PRO A CA 1
ATOM 1468 C C . PRO A 1 185 ? 6.018 4.528 0.219 1.00 97.94 185 PRO A C 1
ATOM 1470 O O . PRO A 1 185 ? 6.748 5.214 0.942 1.00 97.94 185 PRO A O 1
ATOM 1473 N N . HIS A 1 186 ? 6.413 4.167 -1.002 1.00 97.50 186 HIS A N 1
ATOM 1474 C CA . HIS A 1 186 ? 7.679 4.592 -1.607 1.00 97.50 186 HIS A CA 1
ATOM 1475 C C . HIS A 1 186 ? 7.570 5.982 -2.257 1.00 97.50 186 HIS A C 1
ATOM 1477 O O . HIS A 1 186 ? 6.496 6.562 -2.334 1.00 97.50 186 HIS A O 1
ATOM 1483 N N . GLY A 1 187 ? 8.694 6.515 -2.752 1.00 97.25 187 GLY A N 1
ATOM 1484 C CA . GLY A 1 187 ? 8.698 7.750 -3.536 1.00 97.25 187 GLY A CA 1
ATOM 1485 C C . GLY A 1 187 ? 7.979 7.558 -4.873 1.00 97.25 187 GLY A C 1
ATOM 1486 O O . GLY A 1 187 ? 8.447 6.799 -5.734 1.00 97.25 187 GLY A O 1
ATOM 1487 N N . ARG A 1 188 ? 6.821 8.210 -5.019 1.00 97.69 188 ARG A N 1
ATOM 1488 C CA . ARG A 1 188 ? 5.995 8.215 -6.229 1.00 97.69 188 ARG A CA 1
ATOM 1489 C C . ARG A 1 188 ? 5.599 9.625 -6.652 1.00 97.69 188 ARG A C 1
ATOM 1491 O O . ARG A 1 188 ? 5.531 10.537 -5.826 1.00 97.69 188 ARG A O 1
ATOM 1498 N N . ASN A 1 189 ? 5.321 9.780 -7.943 1.00 96.12 189 ASN A N 1
ATOM 1499 C CA . ASN A 1 189 ? 4.671 10.970 -8.492 1.00 96.12 189 ASN A CA 1
ATOM 1500 C C . ASN A 1 189 ? 3.134 10.858 -8.422 1.00 96.12 189 ASN A C 1
ATOM 1502 O O . ASN A 1 189 ? 2.590 9.841 -8.000 1.00 96.12 189 ASN A O 1
ATOM 1506 N N . GLU A 1 190 ? 2.423 11.888 -8.888 1.00 92.06 190 GLU A N 1
ATOM 1507 C CA . GLU A 1 190 ? 0.947 11.967 -8.889 1.00 92.06 190 GLU A CA 1
ATOM 1508 C C . GLU A 1 190 ? 0.264 10.836 -9.681 1.00 92.06 190 GLU A C 1
ATOM 1510 O O . GLU A 1 190 ? -0.897 10.512 -9.454 1.00 92.06 190 GLU A O 1
ATOM 1515 N N . LYS A 1 191 ? 0.987 10.174 -10.592 1.00 94.06 191 LYS A N 1
ATOM 1516 C CA . LYS A 1 191 ? 0.475 9.018 -11.343 1.00 94.06 191 LYS A CA 1
ATOM 1517 C C . LYS A 1 191 ? 0.706 7.689 -10.622 1.00 94.06 191 LYS A C 1
ATOM 1519 O O . LYS A 1 191 ? 0.393 6.644 -11.186 1.00 94.06 191 LYS A O 1
ATOM 1524 N N . GLY A 1 192 ? 1.286 7.711 -9.421 1.00 96.06 192 GLY A N 1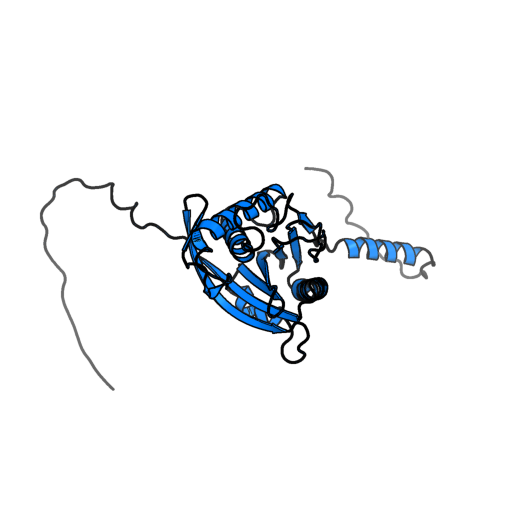
ATOM 1525 C CA . GLY A 1 192 ? 1.680 6.518 -8.675 1.00 96.06 192 GLY A CA 1
ATOM 1526 C C . GLY A 1 192 ? 2.898 5.798 -9.262 1.00 96.06 192 GLY A C 1
ATOM 1527 O O . GLY A 1 192 ? 3.093 4.625 -8.968 1.00 96.06 192 GLY A O 1
ATOM 1528 N N . LEU A 1 193 ? 3.709 6.459 -10.100 1.00 97.00 193 LEU A N 1
ATOM 1529 C CA . LEU A 1 193 ? 4.910 5.875 -10.718 1.00 97.00 193 LEU A CA 1
ATOM 1530 C C . LEU A 1 193 ? 6.177 6.268 -9.956 1.00 97.00 193 LEU A C 1
ATOM 1532 O O . LEU A 1 193 ? 6.179 7.276 -9.250 1.00 97.00 193 LEU A O 1
ATOM 1536 N N . ALA A 1 194 ? 7.250 5.487 -10.109 1.00 96.88 194 ALA A N 1
ATOM 1537 C CA . ALA A 1 194 ? 8.519 5.717 -9.422 1.00 96.88 194 ALA A CA 1
ATOM 1538 C C . ALA A 1 194 ? 9.062 7.141 -9.642 1.00 96.88 194 ALA A C 1
ATOM 1540 O O . ALA A 1 194 ? 9.180 7.602 -10.778 1.00 96.88 194 ALA A O 1
ATOM 1541 N N . ASP A 1 195 ? 9.412 7.817 -8.547 1.00 96.38 195 ASP A N 1
ATOM 1542 C CA . ASP A 1 195 ? 10.019 9.147 -8.558 1.00 96.38 195 ASP A CA 1
ATOM 1543 C C . ASP A 1 195 ? 11.027 9.257 -7.396 1.00 96.38 195 ASP A C 1
ATOM 1545 O O . ASP A 1 195 ? 10.625 9.113 -6.236 1.00 96.38 195 ASP A O 1
ATOM 1549 N N . PRO A 1 196 ? 12.327 9.496 -7.665 1.00 90.25 196 PRO A N 1
ATOM 1550 C CA . PRO A 1 196 ? 13.350 9.649 -6.626 1.00 90.25 196 PRO A CA 1
ATOM 1551 C C . PRO A 1 196 ? 13.084 10.789 -5.636 1.00 90.25 196 PRO A C 1
ATOM 1553 O O . PRO A 1 196 ? 13.527 10.709 -4.493 1.00 90.25 196 PRO A O 1
ATOM 1556 N N . CYS A 1 197 ? 12.369 11.830 -6.067 1.00 93.12 197 CYS A N 1
ATOM 1557 C CA . CYS A 1 197 ? 11.959 12.966 -5.237 1.00 93.12 197 CYS A CA 1
ATOM 1558 C C . CYS A 1 197 ? 10.476 12.874 -4.836 1.00 93.12 197 CYS A C 1
ATOM 1560 O O . CYS A 1 197 ? 9.886 13.850 -4.366 1.00 93.12 197 CYS A O 1
ATOM 1562 N N . GLY A 1 198 ? 9.862 11.715 -5.077 1.00 95.69 198 GLY A N 1
ATOM 1563 C CA . GLY A 1 198 ? 8.449 11.478 -4.865 1.00 95.69 198 GLY A CA 1
ATOM 1564 C C . GLY A 1 198 ? 8.067 11.326 -3.399 1.00 95.69 198 GLY A C 1
ATOM 1565 O O . GLY A 1 198 ? 8.886 11.365 -2.481 1.00 95.69 198 GLY A O 1
ATOM 1566 N N . ARG A 1 199 ? 6.776 11.106 -3.183 1.00 97.75 199 ARG A N 1
ATOM 1567 C CA . ARG A 1 199 ? 6.166 10.939 -1.858 1.00 97.75 199 ARG A CA 1
ATOM 1568 C C . ARG A 1 199 ? 5.354 9.652 -1.819 1.00 97.75 199 ARG A C 1
ATOM 1570 O O . ARG A 1 199 ? 5.061 9.100 -2.878 1.00 97.75 199 ARG A O 1
ATOM 1577 N N . ALA A 1 200 ? 4.987 9.180 -0.628 1.00 98.38 200 ALA A N 1
ATOM 1578 C CA . ALA A 1 200 ? 4.004 8.106 -0.546 1.00 98.38 200 ALA A CA 1
ATOM 1579 C C . ALA A 1 200 ? 2.665 8.592 -1.113 1.00 98.38 200 ALA A C 1
ATOM 1581 O O . ALA A 1 200 ? 2.295 9.762 -0.971 1.00 98.38 200 ALA A O 1
ATOM 1582 N N . THR A 1 201 ? 1.950 7.698 -1.786 1.00 98.19 201 THR A N 1
ATOM 1583 C CA . THR A 1 201 ? 0.734 8.049 -2.526 1.00 98.19 201 THR A CA 1
ATOM 1584 C C . THR A 1 201 ? -0.396 7.091 -2.220 1.00 98.19 201 THR A C 1
ATOM 1586 O O . THR A 1 201 ? -0.176 5.902 -2.005 1.00 98.19 201 THR A O 1
ATOM 1589 N N . LEU A 1 202 ? -1.611 7.624 -2.231 1.00 98.06 202 LEU A N 1
ATOM 1590 C CA . LEU A 1 202 ? -2.831 6.860 -2.417 1.00 98.06 202 LEU A CA 1
ATOM 1591 C C . LEU A 1 202 ? -3.351 7.206 -3.805 1.00 98.06 202 LEU A C 1
ATOM 1593 O O . LEU A 1 202 ? -3.617 8.375 -4.078 1.00 98.06 202 LEU A O 1
ATOM 1597 N N . THR A 1 203 ? -3.469 6.212 -4.674 1.00 97.00 203 THR A N 1
ATOM 1598 C CA . THR A 1 203 ? -4.048 6.382 -6.012 1.00 97.00 203 THR A CA 1
ATOM 1599 C C . THR A 1 203 ? -5.347 5.605 -6.113 1.00 97.00 203 THR A C 1
ATOM 1601 O O . THR A 1 203 ? -5.441 4.486 -5.606 1.00 97.00 203 THR A O 1
ATOM 1604 N N . THR A 1 204 ? -6.345 6.207 -6.747 1.00 95.62 204 THR A N 1
ATOM 1605 C CA . THR A 1 204 ? -7.643 5.578 -7.006 1.00 95.62 204 THR A CA 1
ATOM 1606 C C . THR A 1 204 ? -7.686 5.083 -8.445 1.00 95.62 204 THR A C 1
ATOM 1608 O O . THR A 1 204 ? -7.176 5.758 -9.337 1.00 95.62 204 THR A O 1
ATOM 1611 N N . HIS A 1 205 ? -8.257 3.898 -8.657 1.00 93.12 205 HIS A N 1
ATOM 1612 C CA . HIS A 1 205 ? -8.414 3.279 -9.974 1.00 93.12 205 HIS A CA 1
ATOM 1613 C C . HIS A 1 205 ? -9.718 2.490 -10.029 1.00 93.12 205 HIS A C 1
ATOM 1615 O O . HIS A 1 205 ? -10.176 1.971 -9.007 1.00 93.12 205 HIS A O 1
ATOM 1621 N N . HIS A 1 206 ? -10.269 2.304 -11.223 1.00 91.12 206 HIS A N 1
ATOM 1622 C CA . HIS A 1 206 ? -11.237 1.229 -11.436 1.00 91.12 206 HIS A CA 1
ATOM 1623 C C . HIS A 1 206 ? -10.532 -0.137 -11.472 1.00 91.12 206 HIS A C 1
ATOM 1625 O O . HIS A 1 206 ? -9.355 -0.230 -11.836 1.00 91.12 206 HIS A O 1
ATOM 1631 N N . LYS A 1 207 ? -11.229 -1.216 -11.085 1.00 87.38 207 LYS A N 1
ATOM 1632 C CA . LYS A 1 207 ? -10.628 -2.567 -11.031 1.00 87.38 207 LYS A CA 1
ATOM 1633 C C . LYS A 1 207 ? -10.038 -3.011 -12.375 1.00 87.38 207 LYS A C 1
ATOM 1635 O O . LYS A 1 207 ? -8.992 -3.654 -12.391 1.00 87.38 207 LYS A O 1
ATOM 1640 N N . ASP A 1 208 ? -10.674 -2.651 -13.485 1.00 86.94 208 ASP A N 1
ATOM 1641 C CA . ASP A 1 208 ? -10.230 -2.960 -14.852 1.00 86.94 208 ASP A CA 1
ATOM 1642 C C . ASP A 1 208 ? -8.955 -2.200 -15.270 1.00 86.94 208 ASP A C 1
ATOM 1644 O O . ASP A 1 208 ? -8.210 -2.651 -16.140 1.00 86.94 208 ASP A O 1
ATOM 1648 N N . GLN A 1 209 ? -8.640 -1.083 -14.610 1.00 90.00 209 GLN A N 1
ATOM 1649 C CA . GLN A 1 209 ? -7.428 -0.293 -14.850 1.00 90.00 209 GLN A CA 1
ATOM 1650 C C . GLN A 1 209 ? -6.211 -0.809 -14.068 1.00 90.00 209 GLN A C 1
ATOM 1652 O O . GLN A 1 209 ? -5.069 -0.475 -14.407 1.00 90.00 209 GLN A O 1
ATOM 1657 N N . LEU A 1 210 ? -6.433 -1.637 -13.044 1.00 89.31 210 LEU A N 1
ATOM 1658 C CA . LEU A 1 210 ? -5.409 -2.052 -12.085 1.00 89.31 210 LEU A CA 1
ATOM 1659 C C . LEU A 1 210 ? -4.259 -2.836 -12.743 1.00 89.31 210 LEU A C 1
ATOM 1661 O O . LEU A 1 210 ? -3.093 -2.644 -12.397 1.00 89.31 210 LEU A O 1
ATOM 1665 N N . GLU A 1 211 ? -4.566 -3.670 -13.740 1.00 88.88 211 GLU A N 1
ATOM 1666 C CA . GLU A 1 211 ? -3.553 -4.386 -14.524 1.00 88.88 211 GLU A CA 1
ATOM 1667 C C . GLU A 1 211 ? -2.615 -3.430 -15.262 1.00 88.88 211 GLU A C 1
ATOM 1669 O O . GLU A 1 211 ? -1.389 -3.549 -15.169 1.00 88.88 211 GLU A O 1
ATOM 1674 N N . ASN A 1 212 ? -3.177 -2.463 -15.987 1.00 90.56 212 ASN A N 1
ATOM 1675 C CA . ASN A 1 212 ? -2.378 -1.499 -16.731 1.00 90.56 212 ASN A CA 1
ATOM 1676 C C . ASN A 1 212 ? -1.569 -0.604 -15.784 1.00 90.56 212 ASN A C 1
ATOM 1678 O O . ASN A 1 212 ? -0.400 -0.315 -16.057 1.00 90.56 212 ASN A O 1
ATOM 1682 N N . PHE A 1 213 ? -2.158 -0.209 -14.652 1.00 93.94 213 PHE A N 1
ATOM 1683 C CA . PHE A 1 213 ? -1.458 0.535 -13.612 1.00 93.94 213 PHE A CA 1
ATOM 1684 C C . PHE A 1 213 ? -0.220 -0.221 -13.112 1.00 93.94 213 PHE A C 1
ATOM 1686 O O . PHE A 1 213 ? 0.888 0.316 -13.195 1.00 93.94 213 PHE A O 1
ATOM 1693 N N . PHE A 1 214 ? -0.358 -1.482 -12.686 1.00 93.62 214 PHE A N 1
ATOM 1694 C CA . PHE A 1 214 ? 0.785 -2.243 -12.174 1.00 93.62 214 PHE A CA 1
ATOM 1695 C C . PHE A 1 214 ? 1.827 -2.576 -13.241 1.00 93.62 214 PHE A C 1
ATOM 1697 O O . PHE A 1 214 ? 3.019 -2.538 -12.938 1.00 93.62 214 PHE A O 1
ATOM 1704 N N . LYS A 1 215 ? 1.425 -2.792 -14.500 1.00 91.81 215 LYS A N 1
ATOM 1705 C CA . LYS A 1 215 ? 2.375 -2.907 -15.621 1.00 91.81 215 LYS A CA 1
ATOM 1706 C C . LYS A 1 215 ? 3.198 -1.627 -15.803 1.00 91.81 215 LYS A C 1
ATOM 1708 O O . LYS A 1 215 ? 4.405 -1.697 -16.031 1.00 91.81 215 LYS A O 1
ATOM 1713 N N . ASN A 1 216 ? 2.577 -0.454 -15.686 1.00 94.12 216 ASN A N 1
ATOM 1714 C CA . ASN A 1 216 ? 3.284 0.827 -15.789 1.00 94.12 216 ASN A CA 1
ATOM 1715 C C . ASN A 1 216 ? 4.182 1.096 -14.578 1.00 94.12 216 ASN A C 1
ATOM 1717 O O . ASN A 1 216 ? 5.317 1.545 -14.755 1.00 94.12 216 ASN A O 1
ATOM 1721 N N . LEU A 1 217 ? 3.717 0.770 -13.371 1.00 95.44 217 LEU A N 1
ATOM 1722 C CA . LEU A 1 217 ? 4.530 0.854 -12.161 1.00 95.44 217 LEU A CA 1
ATOM 1723 C C . LEU A 1 217 ? 5.762 -0.055 -12.267 1.00 95.44 217 LEU A C 1
ATOM 1725 O O . LEU A 1 217 ? 6.879 0.423 -12.073 1.00 95.44 217 LEU A O 1
ATOM 1729 N N . ALA A 1 218 ? 5.585 -1.317 -12.668 1.00 93.75 218 ALA A N 1
ATOM 1730 C CA . ALA A 1 218 ? 6.676 -2.268 -12.865 1.00 93.75 218 ALA A CA 1
ATOM 1731 C C . ALA A 1 218 ? 7.727 -1.750 -13.859 1.00 93.75 218 ALA A C 1
ATOM 1733 O O . ALA A 1 218 ? 8.915 -1.734 -13.535 1.00 93.75 218 ALA A O 1
ATOM 1734 N N . ARG A 1 219 ? 7.302 -1.203 -15.010 1.00 93.69 219 ARG A N 1
ATOM 1735 C CA . ARG A 1 219 ? 8.211 -0.546 -15.969 1.00 93.69 219 ARG A CA 1
ATOM 1736 C C . ARG A 1 219 ? 8.965 0.626 -15.345 1.00 93.69 219 ARG A C 1
ATOM 1738 O O . ARG A 1 219 ? 10.174 0.726 -15.524 1.00 93.69 219 ARG A O 1
ATOM 1745 N N . SER A 1 220 ? 8.280 1.487 -14.587 1.00 95.75 220 SER A N 1
ATOM 1746 C CA . SER A 1 220 ? 8.922 2.630 -13.916 1.00 95.75 220 SER A CA 1
ATOM 1747 C C . SER A 1 220 ? 9.953 2.207 -12.859 1.00 95.75 220 SER A C 1
ATOM 1749 O O . SER A 1 220 ? 10.913 2.931 -12.616 1.00 95.75 220 SER A O 1
ATOM 1751 N N . LEU A 1 221 ? 9.785 1.017 -12.274 1.00 93.94 221 LEU A N 1
ATOM 1752 C CA . LEU A 1 221 ? 10.699 0.414 -11.301 1.00 93.94 221 LEU A CA 1
ATOM 1753 C C . LEU A 1 221 ? 11.778 -0.472 -11.946 1.00 93.94 221 LEU A C 1
ATOM 1755 O O . LEU A 1 221 ? 12.629 -0.993 -11.231 1.00 93.94 221 LEU A O 1
ATOM 1759 N N . SER A 1 222 ? 11.748 -0.674 -13.270 1.00 92.62 222 SER A N 1
ATOM 1760 C CA . SER A 1 222 ? 12.555 -1.699 -13.958 1.00 92.62 222 SER A CA 1
ATOM 1761 C C . SER A 1 222 ? 12.389 -3.104 -13.344 1.00 92.62 222 SER A C 1
ATOM 1763 O O . SER A 1 222 ? 13.343 -3.876 -13.228 1.00 92.62 222 SER A O 1
ATOM 1765 N N . ALA A 1 223 ? 11.167 -3.421 -12.912 1.00 91.12 223 ALA A N 1
ATOM 1766 C CA . ALA A 1 223 ? 10.787 -4.681 -12.286 1.00 91.12 223 ALA A CA 1
ATOM 1767 C C . ALA A 1 223 ? 10.024 -5.573 -13.270 1.00 91.12 223 ALA A C 1
ATOM 1769 O O . ALA A 1 223 ? 9.249 -5.087 -14.093 1.00 91.12 223 ALA A O 1
ATOM 1770 N N . SER A 1 224 ? 10.227 -6.884 -13.156 1.00 88.38 224 SER A N 1
ATOM 1771 C CA . SER A 1 224 ? 9.664 -7.867 -14.092 1.00 88.38 224 SER A CA 1
ATOM 1772 C C . SER A 1 224 ? 8.713 -8.863 -13.437 1.00 88.38 224 SER A C 1
ATOM 1774 O O . SER A 1 224 ? 7.949 -9.519 -14.150 1.00 88.38 224 SER A O 1
ATOM 1776 N N . VAL A 1 225 ? 8.723 -8.972 -12.104 1.00 88.94 225 VAL A N 1
ATOM 1777 C CA . VAL A 1 225 ? 7.922 -9.948 -11.357 1.00 88.94 225 VAL A CA 1
ATOM 1778 C C . VAL A 1 225 ? 7.086 -9.301 -10.264 1.00 88.94 225 VAL A C 1
ATOM 1780 O O . VAL A 1 225 ? 7.404 -8.218 -9.761 1.00 88.94 225 VAL A O 1
ATOM 1783 N N . PHE A 1 226 ? 6.012 -9.991 -9.897 1.00 90.00 226 PHE A N 1
ATOM 1784 C CA . PHE A 1 226 ? 5.175 -9.643 -8.766 1.00 90.00 226 PHE A CA 1
ATOM 1785 C C . PHE A 1 226 ? 4.734 -10.870 -7.975 1.00 90.00 226 PHE A C 1
ATOM 1787 O O . PHE A 1 226 ? 4.594 -11.973 -8.503 1.00 90.00 226 PHE A O 1
ATOM 1794 N N . GLU A 1 227 ? 4.426 -10.622 -6.712 1.00 89.69 227 GLU A N 1
ATOM 1795 C CA . GLU A 1 227 ? 3.614 -11.475 -5.858 1.00 89.69 227 GLU A CA 1
ATOM 1796 C C . GLU A 1 227 ? 2.414 -10.652 -5.387 1.00 89.69 227 GLU A C 1
ATOM 1798 O O . GLU A 1 227 ? 2.587 -9.518 -4.947 1.00 89.69 227 GLU A O 1
ATOM 1803 N N . ILE A 1 228 ? 1.206 -11.199 -5.467 1.00 90.38 228 ILE A N 1
ATOM 1804 C CA . ILE A 1 228 ? 0.015 -10.614 -4.854 1.00 90.38 228 ILE A CA 1
ATOM 1805 C C . ILE A 1 228 ? -0.561 -11.583 -3.833 1.00 90.38 228 ILE A C 1
ATOM 1807 O O . ILE A 1 228 ? -0.821 -12.744 -4.143 1.00 90.38 228 ILE A O 1
ATOM 1811 N N . THR A 1 229 ? -0.789 -11.092 -2.621 1.00 91.56 229 THR A N 1
ATOM 1812 C CA . THR A 1 229 ? -1.216 -11.911 -1.490 1.00 91.56 229 THR A CA 1
ATOM 1813 C C . THR A 1 229 ? -2.422 -11.282 -0.814 1.00 91.56 229 THR A C 1
ATOM 1815 O O . THR A 1 229 ? -2.406 -10.106 -0.449 1.00 91.56 229 THR A O 1
ATOM 1818 N N . SER A 1 230 ? -3.482 -12.074 -0.664 1.00 93.00 230 SER A N 1
ATOM 1819 C CA . SER A 1 230 ? -4.697 -11.662 0.047 1.00 93.00 230 SER A CA 1
ATOM 1820 C C . SER A 1 230 ? -4.462 -11.579 1.555 1.00 93.00 230 SER A C 1
ATOM 1822 O O . SER A 1 230 ? -3.727 -12.384 2.131 1.00 93.00 230 SER A O 1
ATOM 1824 N N . VAL A 1 231 ? -5.105 -10.612 2.204 1.00 93.81 231 VAL A N 1
ATOM 1825 C CA . VAL A 1 231 ? -5.032 -10.396 3.651 1.00 93.81 231 VAL A CA 1
ATOM 1826 C C . VAL A 1 231 ? -6.448 -10.241 4.199 1.00 93.81 231 VAL A C 1
ATOM 1828 O O . VAL A 1 231 ? -7.299 -9.588 3.598 1.00 93.81 231 VAL A O 1
ATOM 1831 N N . ALA A 1 232 ? -6.712 -10.843 5.353 1.00 93.06 232 ALA A N 1
ATOM 1832 C CA . ALA A 1 232 ? -7.912 -10.579 6.134 1.00 93.06 232 ALA A CA 1
ATOM 1833 C C . ALA A 1 232 ? -7.522 -10.064 7.520 1.00 93.06 232 ALA A C 1
ATOM 1835 O O . ALA A 1 232 ? -6.572 -10.558 8.130 1.00 93.06 232 ALA A O 1
ATOM 1836 N N . LEU A 1 233 ? -8.280 -9.085 8.006 1.00 91.19 233 LEU A N 1
ATOM 1837 C CA . LEU A 1 233 ? -8.234 -8.646 9.392 1.00 91.19 233 LEU A CA 1
ATOM 1838 C C . LEU A 1 233 ? -9.386 -9.308 10.140 1.00 91.19 233 LEU A C 1
ATOM 1840 O O . LEU A 1 233 ? -10.491 -9.427 9.605 1.00 91.19 233 LEU A O 1
ATOM 1844 N N . ALA A 1 234 ? -9.114 -9.790 11.346 1.00 81.50 234 ALA A N 1
ATOM 1845 C CA . ALA A 1 234 ? -10.148 -10.279 12.240 1.00 81.50 234 ALA A CA 1
ATOM 1846 C C . ALA A 1 234 ? -10.089 -9.508 13.567 1.00 81.50 234 ALA A C 1
ATOM 1848 O O . ALA A 1 234 ? -9.008 -9.376 14.156 1.00 81.50 234 ALA A O 1
ATOM 1849 N N . PRO A 1 235 ? -11.235 -9.000 14.057 1.00 65.69 235 PRO A N 1
ATOM 1850 C CA . PRO A 1 235 ? -11.295 -8.395 15.374 1.00 65.69 235 PRO A CA 1
ATOM 1851 C C . PRO A 1 235 ? -11.042 -9.469 16.433 1.00 65.69 235 PRO A C 1
ATOM 1853 O O . PRO A 1 235 ? -11.679 -10.526 16.433 1.00 65.69 235 PRO A O 1
ATOM 1856 N N . ILE A 1 236 ? -10.126 -9.190 17.358 1.00 66.06 236 ILE A N 1
ATOM 1857 C CA . ILE A 1 236 ? -9.917 -10.036 18.532 1.00 66.06 236 ILE A CA 1
ATOM 1858 C C . ILE A 1 236 ? -10.905 -9.569 19.599 1.00 66.06 236 ILE A C 1
ATOM 1860 O O . ILE A 1 236 ? -10.718 -8.532 20.235 1.00 66.06 236 ILE A O 1
ATOM 1864 N N . PHE A 1 237 ? -11.990 -10.323 19.778 1.00 56.47 237 PHE A N 1
ATOM 1865 C CA . PHE A 1 237 ? -12.895 -10.116 20.902 1.00 56.47 237 PHE A CA 1
ATOM 1866 C C . PHE A 1 237 ? -12.264 -10.717 22.160 1.00 56.47 237 PHE A C 1
ATOM 1868 O O . PHE A 1 237 ? -12.157 -11.936 22.288 1.00 56.47 237 PHE A O 1
ATOM 1875 N N . ASN A 1 238 ? -11.863 -9.870 23.110 1.00 50.22 238 ASN A N 1
ATOM 1876 C CA . ASN A 1 238 ? -11.537 -10.334 24.455 1.00 50.22 238 ASN A CA 1
ATOM 1877 C C . ASN A 1 238 ? -12.833 -10.793 25.131 1.00 50.22 238 ASN A C 1
ATOM 1879 O O . ASN A 1 238 ? -13.646 -9.972 25.550 1.00 50.22 238 ASN A O 1
ATOM 1883 N N . ALA A 1 239 ? -13.016 -12.107 25.260 1.00 46.69 239 ALA A N 1
ATOM 1884 C CA . ALA A 1 239 ? -14.151 -12.712 25.960 1.00 46.69 239 ALA A CA 1
ATOM 1885 C C . ALA A 1 239 ? -14.177 -12.415 27.480 1.00 46.69 239 ALA A C 1
ATOM 1887 O O . ALA A 1 239 ? -15.087 -12.846 28.175 1.00 46.69 239 ALA A O 1
ATOM 1888 N N . SER A 1 240 ? -13.209 -11.666 28.013 1.00 45.50 240 SER A N 1
ATOM 1889 C CA . SER A 1 240 ? -13.018 -11.441 29.449 1.00 45.50 240 SER A CA 1
ATOM 1890 C C . SER A 1 240 ? -13.715 -10.194 30.020 1.00 45.50 240 SER A C 1
ATOM 1892 O O . SER A 1 240 ? -13.346 -9.755 31.102 1.00 45.50 240 SER A O 1
ATOM 1894 N N . ILE A 1 241 ? -14.690 -9.590 29.325 1.00 45.75 241 ILE A N 1
ATOM 1895 C CA . ILE A 1 241 ? -15.483 -8.447 29.847 1.00 45.75 241 ILE A CA 1
ATOM 1896 C C . ILE A 1 241 ? -16.999 -8.734 29.793 1.00 45.75 241 ILE A C 1
ATOM 1898 O O . ILE A 1 241 ? -17.810 -7.835 29.598 1.00 45.75 241 ILE A O 1
ATOM 1902 N N . LEU A 1 242 ? -17.411 -9.998 29.947 1.00 41.47 242 LEU A N 1
ATOM 1903 C CA . LEU A 1 242 ? -18.829 -10.359 30.131 1.00 41.47 242 LEU A CA 1
ATOM 1904 C C . LEU A 1 242 ? -19.114 -11.218 31.374 1.00 41.47 242 LEU A C 1
ATOM 1906 O O . LEU A 1 242 ? -20.251 -11.629 31.573 1.00 41.47 242 LEU A O 1
ATOM 1910 N N . GLU A 1 243 ? -18.142 -11.412 32.263 1.00 43.53 243 GLU A N 1
ATOM 1911 C CA . GLU A 1 243 ? -18.372 -12.017 33.579 1.00 43.53 243 GLU A CA 1
ATOM 1912 C C . GLU A 1 243 ? -17.882 -11.070 34.669 1.00 43.53 243 GLU A C 1
ATOM 1914 O O . GLU A 1 243 ? -16.741 -11.154 35.093 1.00 43.53 243 GLU A O 1
ATOM 1919 N N . GLU A 1 244 ? -18.732 -10.123 35.064 1.00 43.44 244 GLU A N 1
ATOM 1920 C CA . GLU A 1 244 ? -18.798 -9.553 36.421 1.00 43.44 244 GLU A CA 1
ATOM 1921 C C . GLU A 1 244 ? -19.897 -8.482 36.445 1.00 43.44 244 GLU A C 1
ATOM 1923 O O . GLU A 1 244 ? -19.641 -7.288 36.437 1.00 43.44 244 GLU A O 1
ATOM 1928 N N . THR A 1 245 ? -21.162 -8.899 36.394 1.00 42.22 245 THR A N 1
ATOM 1929 C CA . THR A 1 245 ? -22.286 -8.194 37.045 1.00 42.22 245 THR A CA 1
ATOM 1930 C C . THR A 1 245 ? -23.528 -9.084 37.000 1.00 42.22 245 THR A C 1
ATOM 1932 O O . THR A 1 245 ? -24.410 -8.915 36.168 1.00 42.22 245 THR A O 1
ATOM 1935 N N . SER A 1 246 ? -23.588 -10.079 37.886 1.00 36.19 246 SER A N 1
ATOM 1936 C CA . SER A 1 246 ? -24.802 -10.442 38.642 1.00 36.19 246 SER A CA 1
ATOM 1937 C C . SER A 1 246 ? -24.612 -11.773 39.373 1.00 36.19 246 SER A C 1
ATOM 1939 O O . SER A 1 246 ? -24.842 -12.850 38.841 1.00 36.19 246 SER A O 1
ATOM 1941 N N . ALA A 1 247 ? -24.262 -11.686 40.651 1.00 37.56 247 ALA A N 1
ATOM 1942 C CA . ALA A 1 247 ? -24.917 -12.527 41.645 1.00 37.56 247 ALA A CA 1
ATOM 1943 C C . ALA A 1 247 ? -25.717 -11.582 42.552 1.00 37.56 247 ALA A C 1
ATOM 1945 O O . ALA A 1 247 ? -25.265 -10.465 42.827 1.00 37.56 247 ALA A O 1
ATOM 1946 N N . PRO A 1 248 ? -26.898 -12.012 43.011 1.00 41.12 248 PRO A N 1
ATOM 1947 C CA . PRO A 1 248 ? -26.894 -12.437 44.401 1.00 41.12 248 PRO A CA 1
ATOM 1948 C C . PRO A 1 248 ? -27.539 -13.806 44.652 1.00 41.12 248 PRO A C 1
ATOM 1950 O O . PRO A 1 248 ? -28.255 -14.369 43.831 1.00 41.12 248 PRO A O 1
ATOM 1953 N N . SER A 1 249 ? -27.182 -14.280 45.840 1.00 37.88 249 SER A N 1
ATOM 1954 C CA . SER A 1 249 ? -27.437 -15.520 46.568 1.00 37.88 249 SER A CA 1
ATOM 1955 C C . SER A 1 249 ? -28.868 -16.071 46.618 1.00 37.88 249 SER A C 1
ATOM 1957 O O . SER A 1 249 ? -29.835 -15.318 46.663 1.00 37.88 249 SER A O 1
ATOM 1959 N N . ASP A 1 250 ? -28.904 -17.390 46.834 1.00 34.97 250 ASP A N 1
ATOM 1960 C CA . ASP A 1 250 ? -29.926 -18.194 47.519 1.00 34.97 250 ASP A CA 1
ATOM 1961 C C . ASP A 1 250 ? -31.297 -18.387 46.853 1.00 34.97 250 ASP A C 1
ATOM 1963 O O . ASP A 1 250 ? -32.209 -17.580 46.999 1.00 34.97 250 ASP A O 1
ATOM 1967 N N . ALA A 1 251 ? -31.482 -19.578 46.271 1.00 31.61 251 ALA A N 1
ATOM 1968 C CA . ALA A 1 251 ? -32.616 -20.448 46.593 1.00 31.61 251 ALA A CA 1
ATOM 1969 C C . ALA A 1 251 ? -32.323 -21.897 46.163 1.00 31.61 251 ALA A C 1
ATOM 1971 O O . ALA A 1 251 ? -32.108 -22.204 44.991 1.00 31.61 251 ALA A O 1
ATOM 1972 N N . THR A 1 252 ? -32.304 -22.769 47.160 1.00 32.41 252 THR A N 1
ATOM 1973 C CA . THR A 1 252 ? -32.344 -24.228 47.101 1.00 32.41 252 THR A CA 1
ATOM 1974 C C . THR A 1 252 ? -33.656 -24.742 46.487 1.00 32.41 252 THR A C 1
ATOM 1976 O O . THR A 1 252 ? -34.701 -24.121 46.650 1.00 32.41 252 THR A O 1
ATOM 1979 N N . ASP A 1 253 ? -33.566 -25.934 45.887 1.00 31.00 253 ASP A N 1
ATOM 1980 C CA . ASP A 1 253 ? -34.631 -26.895 45.550 1.00 31.00 253 ASP A CA 1
ATOM 1981 C C . ASP A 1 253 ? -35.662 -26.545 44.455 1.00 31.00 253 ASP A C 1
ATOM 1983 O O . ASP A 1 253 ? -36.471 -25.633 44.578 1.00 31.00 253 ASP A O 1
ATOM 1987 N N . ILE A 1 254 ? -35.715 -27.384 43.408 1.00 29.72 254 ILE A N 1
ATOM 1988 C CA . ILE A 1 254 ? -36.775 -28.396 43.203 1.00 29.72 254 ILE A CA 1
ATOM 1989 C C . ILE A 1 254 ? -36.373 -29.336 42.047 1.00 29.72 254 ILE A C 1
ATOM 1991 O O . ILE A 1 254 ? -36.030 -28.917 40.943 1.00 29.72 254 ILE A O 1
ATOM 1995 N N . LEU A 1 255 ? -36.428 -30.636 42.341 1.00 27.73 255 LEU A N 1
ATOM 1996 C CA . LEU A 1 255 ? -36.290 -31.773 41.431 1.00 27.73 255 LEU A CA 1
ATOM 1997 C C . LEU A 1 255 ? -37.534 -31.955 40.524 1.00 27.73 255 LEU A C 1
ATOM 1999 O O . LEU A 1 255 ? -38.653 -31.677 40.943 1.00 27.73 255 LEU A O 1
ATOM 2003 N N . THR A 1 256 ? -37.311 -32.644 39.395 1.00 27.16 256 THR A N 1
ATOM 2004 C CA . THR A 1 256 ? -38.153 -33.682 38.734 1.00 27.16 256 THR A CA 1
ATOM 2005 C C . THR A 1 256 ? -39.008 -33.415 37.476 1.00 27.16 256 THR A C 1
ATOM 2007 O O . THR A 1 256 ? -39.828 -32.508 37.416 1.00 27.16 256 THR A O 1
ATOM 2010 N N . CYS A 1 257 ? -38.858 -34.405 36.567 1.00 24.06 257 CYS A N 1
ATOM 2011 C CA . CYS A 1 257 ? -39.724 -34.919 35.484 1.00 24.06 257 CYS A CA 1
ATOM 2012 C C . CYS A 1 257 ? -39.719 -34.128 34.159 1.00 24.06 257 CYS A C 1
ATOM 2014 O O . CYS A 1 257 ? -40.059 -32.956 34.133 1.00 24.06 257 CYS A O 1
ATOM 2016 N N . TYR A 1 258 ? -39.350 -34.697 33.001 1.00 26.17 258 TYR A N 1
ATOM 2017 C CA . TYR A 1 258 ? -39.807 -35.973 32.428 1.00 26.17 258 TYR A CA 1
ATOM 2018 C C . TYR A 1 258 ? -38.718 -36.719 31.624 1.00 26.17 258 TYR A C 1
ATOM 2020 O O . TYR A 1 258 ? -38.142 -36.164 30.691 1.00 26.17 258 TYR A O 1
ATOM 2028 N N . GLU A 1 259 ? -38.547 -38.010 31.924 1.00 32.41 259 GLU A N 1
ATOM 2029 C CA . GLU A 1 259 ? -38.179 -39.062 30.963 1.00 32.41 259 GLU A CA 1
ATOM 2030 C C . GLU A 1 259 ? -39.422 -39.932 30.699 1.00 32.41 259 GLU A C 1
ATOM 2032 O O . GLU A 1 259 ? -40.196 -40.207 31.619 1.00 32.41 259 GLU A O 1
ATOM 2037 N N . SER A 1 260 ? -39.623 -40.337 29.443 1.00 30.00 260 SER A N 1
ATOM 2038 C CA . SER A 1 260 ? -40.174 -41.632 28.973 1.00 30.00 260 SER A CA 1
ATOM 2039 C C . SER A 1 260 ? -40.280 -41.548 27.441 1.00 30.00 260 SER A C 1
ATOM 2041 O O . SER A 1 260 ? -40.931 -40.654 26.907 1.00 30.00 260 SER A O 1
ATOM 2043 N N . ASP A 1 261 ? -39.410 -42.266 26.721 1.00 31.39 261 ASP A N 1
ATOM 2044 C CA . ASP A 1 261 ? -39.672 -43.587 26.101 1.00 31.39 261 ASP A CA 1
ATOM 2045 C C . ASP A 1 261 ? -40.366 -43.425 24.733 1.00 31.39 261 ASP A C 1
ATOM 2047 O O . ASP A 1 261 ? -41.343 -42.705 24.614 1.00 31.39 261 ASP A O 1
ATOM 2051 N N . THR A 1 262 ? -40.004 -44.047 23.608 1.00 33.41 262 THR A N 1
ATOM 2052 C CA . THR A 1 262 ? -39.324 -45.315 23.270 1.00 33.41 262 THR A CA 1
ATOM 2053 C C . THR A 1 262 ? -39.013 -45.232 21.748 1.00 33.41 262 THR A C 1
ATOM 2055 O O . THR A 1 262 ? -39.774 -44.608 21.017 1.00 33.41 262 THR A O 1
ATOM 2058 N N . LEU A 1 263 ? -37.836 -45.596 21.219 1.00 31.61 263 LEU A N 1
ATOM 2059 C CA . LEU A 1 263 ? -37.285 -46.933 20.905 1.00 31.61 263 LEU A CA 1
ATOM 2060 C C . LEU A 1 263 ? -37.870 -47.606 19.635 1.00 31.61 263 LEU A C 1
ATOM 2062 O O . LEU A 1 263 ? -39.071 -47.571 19.408 1.00 31.61 263 LEU A O 1
ATOM 2066 N N . PHE A 1 264 ? -36.969 -48.293 18.908 1.00 29.64 264 PHE A N 1
ATOM 2067 C CA . PHE A 1 264 ? -37.092 -49.146 17.699 1.00 29.64 264 PHE A CA 1
ATOM 2068 C C . PHE A 1 264 ? -37.011 -48.472 16.314 1.00 29.64 264 PHE A C 1
ATOM 2070 O O . PHE A 1 264 ? -37.628 -47.449 16.076 1.00 29.64 264 PHE A O 1
ATOM 2077 N N . LEU A 1 265 ? -36.413 -49.061 15.272 1.00 30.56 265 LEU A N 1
ATOM 2078 C CA . LEU A 1 265 ? -35.263 -49.959 15.060 1.00 30.56 265 LEU A CA 1
ATOM 2079 C C . LEU A 1 265 ? -35.187 -50.181 13.530 1.00 30.56 265 LEU A C 1
ATOM 2081 O O . LEU A 1 265 ? -36.203 -50.456 12.904 1.00 30.56 265 LEU A O 1
ATOM 2085 N N . ALA A 1 266 ? -33.963 -50.185 13.003 1.00 28.03 266 ALA A N 1
ATOM 2086 C CA . ALA A 1 266 ? -33.445 -51.098 11.976 1.00 28.03 266 ALA A CA 1
ATOM 2087 C C . ALA A 1 266 ? -33.817 -51.006 10.475 1.00 28.03 266 ALA A C 1
ATOM 2089 O O . ALA A 1 266 ? -34.949 -50.797 10.054 1.00 28.03 266 ALA A O 1
ATOM 2090 N N . SER A 1 267 ? -32.795 -51.455 9.727 1.00 30.91 267 SER A N 1
ATOM 2091 C CA . SER A 1 267 ? -32.725 -52.012 8.365 1.00 30.91 267 SER A CA 1
ATOM 2092 C C . SER A 1 267 ? -32.511 -50.997 7.233 1.00 30.91 267 SER A C 1
ATOM 2094 O O . SER A 1 267 ? -33.299 -50.078 7.077 1.00 30.91 267 SER A O 1
ATOM 2096 N N . ARG A 1 268 ? -31.466 -51.100 6.403 1.00 40.84 268 ARG A N 1
ATOM 2097 C CA . ARG A 1 268 ? -30.475 -52.162 6.142 1.00 40.84 268 ARG A CA 1
ATOM 2098 C C . ARG A 1 268 ? -29.213 -51.545 5.546 1.00 40.84 268 ARG A C 1
ATOM 2100 O O . ARG A 1 268 ? -29.360 -50.511 4.863 1.00 40.84 268 ARG A O 1
#